Protein AF-A0A928WTG1-F1 (afdb_monomer_lite)

Foldseek 3Di:
DDDDPPPPVDCAPLNVVPVPDDPVLSVVLVVVCVVVVHDSRDPVSVVVVCVVCCVVVCVVCVPVVVVVVVVVVVVVVVVVVVVVVVVVVVVVVVVVVVVVVVVVVVVVVVVVVVVVVVVVVVVVVVVVVVVVVVVVVVVVVVVVVVVVVVVVVVVVVVVVVVVVVVVVVVVVVVVVVVVVVVVVVVVVVVVVVVVVVVVVVVVVVVVVVVVVVVVVVVVVVVVVVVVPDDPPPPPPVPPPVVVVPPPPVVVVVVVLVVLCVCLVVVVDDCPDPSND

Secondary structure (DSSP, 8-state):
------------HHHHHHTTS-HHHHHHHHHHHHHTT--TT-GGGHHHHHHHHHHHHHHH-HHHHHHHHHHHHHHHHHHHHHHHHHHHHHHHHHHHHHHHHHHHHHHHHHHHHHHHHHHHHHHHHHHHHHHHHHHHHHHHHHHHHHHHHHHHHHHHHHHHHHHHHHHHHHHHHHHHHHHHHHHHHHHHHHHHHHHHHHHHHHHHHHHHHHHHHHHHHHHHHHHHHHTTS-S-GGGSTTTTSSGGGTHHHHHHHHHHHHHHHHHHTT-S-TT-GGG-

Radius of gyration: 85.89 Å; chains: 1; bounding box: 136×62×218 Å

Sequence (276 aa):
MNQEWHYEEGMSAVDFLLANNPTEFQLQLLNLGRRFHWDENDPGFAVPLVVCRIDRVLDVYPEKIRREMEEITQRLEGRWKRMEVALNEAAARGTQAGERANDYLAEAQAVFELGIARAQDVLADERQAMALAMAQEREHMQKLLTREREEATRQIMAIAEQQKRLLEAHTKDLTEQAVVANQKRMDQQVKQIVKGVRMKHFWETIAVAMLAAMSILVVGWSAGLFLGRQPQLASQLELLSQHAGIQQQETGWLLEKANRAECFYGIKSQSDPQCQ

pLDDT: mean 74.93, std 15.44, range [32.41, 96.25]

Structure (mmCIF, N/CA/C/O backbone):
data_AF-A0A928WTG1-F1
#
_entry.id   AF-A0A928WTG1-F1
#
loop_
_atom_site.group_PDB
_atom_site.id
_atom_site.type_symbol
_atom_site.label_atom_id
_atom_site.label_alt_id
_atom_site.label_comp_id
_atom_site.label_asym_id
_atom_site.label_entity_id
_atom_site.label_seq_id
_atom_site.pdbx_PDB_ins_code
_atom_site.Cartn_x
_atom_site.Cartn_y
_atom_site.Cartn_z
_atom_site.occupancy
_atom_site.B_iso_or_equiv
_atom_site.auth_seq_id
_atom_site.auth_comp_id
_atom_site.auth_asym_id
_atom_site.auth_atom_id
_atom_site.pdbx_PDB_model_num
ATOM 1 N N . MET A 1 1 ? 3.121 16.691 49.804 1.00 36.31 1 MET A N 1
ATOM 2 C CA . MET A 1 1 ? 2.216 16.573 50.965 1.00 36.31 1 MET A CA 1
ATOM 3 C C . MET A 1 1 ? 2.067 15.092 51.254 1.00 36.31 1 MET A C 1
ATOM 5 O O . MET A 1 1 ? 1.384 14.411 50.504 1.00 36.31 1 MET A O 1
ATOM 9 N N . ASN A 1 2 ? 2.803 14.594 52.248 1.00 34.72 2 ASN A N 1
ATOM 10 C CA . ASN A 1 2 ? 2.698 13.214 52.720 1.00 34.72 2 ASN A CA 1
ATOM 11 C C . ASN A 1 2 ? 1.449 13.116 53.599 1.00 34.72 2 ASN A C 1
ATOM 13 O O . ASN A 1 2 ? 1.382 13.792 54.621 1.00 34.72 2 ASN A O 1
ATOM 17 N N . GLN A 1 3 ? 0.463 12.324 53.184 1.00 36.53 3 GLN A N 1
ATOM 18 C CA . GLN A 1 3 ? -0.588 11.861 54.085 1.00 36.53 3 GLN A CA 1
ATOM 19 C C . GLN A 1 3 ? -0.039 10.647 54.832 1.00 36.53 3 GLN A C 1
ATOM 21 O O . GLN A 1 3 ? 0.072 9.557 54.271 1.00 36.53 3 GLN A O 1
ATOM 26 N N . GLU A 1 4 ? 0.363 10.866 56.081 1.00 34.28 4 GLU A N 1
ATOM 27 C CA . GLU A 1 4 ? 0.531 9.796 57.057 1.00 34.28 4 GLU A CA 1
ATOM 28 C C . GLU A 1 4 ? -0.843 9.174 57.311 1.00 34.28 4 GLU A C 1
ATOM 30 O O . GLU A 1 4 ? -1.749 9.804 57.856 1.00 34.28 4 GLU A O 1
ATOM 35 N N . TRP A 1 5 ? -1.010 7.934 56.861 1.00 32.41 5 TRP A N 1
ATOM 36 C CA . TRP A 1 5 ? -2.124 7.092 57.261 1.00 32.41 5 TRP A CA 1
ATOM 37 C C . TRP A 1 5 ? -1.850 6.648 58.694 1.00 32.41 5 TRP A C 1
ATOM 39 O O . TRP A 1 5 ? -1.092 5.707 58.927 1.00 32.41 5 TRP A O 1
ATOM 49 N N . HIS A 1 6 ? -2.434 7.349 59.663 1.00 34.78 6 HIS A N 1
ATOM 50 C CA . HIS A 1 6 ? -2.580 6.799 61.001 1.00 34.78 6 HIS A CA 1
ATOM 51 C C . HIS A 1 6 ? -3.450 5.542 60.883 1.00 34.78 6 HIS A C 1
ATOM 53 O O . HIS A 1 6 ? -4.654 5.632 60.657 1.00 34.78 6 HIS A O 1
ATOM 59 N N . TYR A 1 7 ? -2.829 4.367 60.994 1.00 35.16 7 TYR A N 1
ATOM 60 C CA . TYR A 1 7 ? -3.536 3.167 61.422 1.00 35.16 7 TYR A CA 1
ATOM 61 C C . TYR A 1 7 ? -4.000 3.448 62.855 1.00 35.16 7 TYR A C 1
ATOM 63 O O . TYR A 1 7 ? -3.230 3.291 63.800 1.00 35.16 7 TYR A O 1
ATOM 71 N N . GLU A 1 8 ? -5.231 3.934 63.019 1.00 41.84 8 GLU A N 1
ATOM 72 C CA . GLU A 1 8 ? -5.967 3.655 64.249 1.00 41.84 8 GLU A CA 1
ATOM 73 C C . GLU A 1 8 ? -5.946 2.130 64.396 1.00 41.84 8 GLU A C 1
ATOM 75 O O . GLU A 1 8 ? -6.373 1.424 63.478 1.00 41.84 8 GLU A O 1
ATOM 80 N N . GLU A 1 9 ? -5.360 1.618 65.485 1.00 48.94 9 GLU A N 1
ATOM 81 C CA . GLU A 1 9 ? -5.510 0.218 65.882 1.00 48.94 9 GLU A CA 1
ATOM 82 C C . GLU A 1 9 ? -7.000 -0.096 65.806 1.00 48.94 9 GLU A C 1
ATOM 84 O O . GLU A 1 9 ? -7.800 0.460 66.561 1.00 48.94 9 GLU A O 1
ATOM 89 N N . GLY A 1 10 ? -7.376 -0.877 64.793 1.00 43.91 10 GLY A N 1
ATOM 90 C CA . GLY A 1 10 ? -8.767 -1.117 64.474 1.00 43.91 10 GLY A CA 1
ATOM 91 C C . GLY A 1 10 ? -9.437 -1.696 65.704 1.00 43.91 10 GLY A C 1
ATOM 92 O O . GLY A 1 10 ? -9.084 -2.795 66.123 1.00 43.91 10 GLY A O 1
ATOM 93 N N . MET A 1 11 ? -10.385 -0.950 66.279 1.00 48.53 11 MET A N 1
ATOM 94 C CA . MET A 1 11 ? -11.346 -1.506 67.225 1.00 48.53 11 MET A CA 1
ATOM 95 C C . MET A 1 11 ? -11.852 -2.806 66.607 1.00 48.53 11 MET A C 1
ATOM 97 O O . MET A 1 11 ? -12.427 -2.783 65.512 1.00 48.53 11 MET A O 1
ATOM 101 N N . SER A 1 12 ? -11.590 -3.934 67.264 1.00 62.00 12 SER A N 1
ATOM 102 C CA . SER A 1 12 ? -12.079 -5.212 66.769 1.00 62.00 12 SER A CA 1
ATOM 103 C C . SER A 1 12 ? -13.609 -5.141 66.684 1.00 62.00 12 SER A C 1
ATOM 105 O O . SER A 1 12 ? -14.260 -4.367 67.399 1.00 62.00 12 SER A O 1
ATOM 107 N N . ALA A 1 13 ? -14.229 -5.945 65.817 1.00 56.69 13 ALA A N 1
ATOM 108 C CA . ALA A 1 13 ? -15.693 -6.019 65.755 1.00 56.69 13 ALA A CA 1
ATOM 109 C C . ALA A 1 13 ? -16.308 -6.329 67.141 1.00 56.69 13 ALA A C 1
ATOM 111 O O . ALA A 1 13 ? -17.440 -5.939 67.435 1.00 56.69 13 ALA A O 1
ATOM 112 N N . VAL A 1 14 ? -15.527 -6.980 68.009 1.00 56.12 14 VAL A N 1
ATOM 113 C CA . VAL A 1 14 ? -15.832 -7.266 69.410 1.00 56.12 14 VAL A CA 1
ATOM 114 C C . VAL A 1 14 ? -15.820 -6.002 70.264 1.00 56.12 14 VAL A C 1
ATOM 116 O O . VAL A 1 14 ? -16.799 -5.757 70.964 1.00 56.12 14 VAL A O 1
ATOM 119 N N . ASP A 1 15 ? -14.795 -5.158 70.174 1.00 64.00 15 ASP A N 1
ATOM 120 C CA . ASP A 1 15 ? -14.714 -3.914 70.954 1.00 64.00 15 ASP A CA 1
ATOM 121 C C . ASP A 1 15 ? -15.881 -2.968 70.648 1.00 64.00 15 ASP A C 1
ATOM 123 O O . ASP A 1 15 ? -16.491 -2.409 71.564 1.00 64.00 15 ASP A O 1
ATOM 127 N N . PHE A 1 16 ? -16.279 -2.869 69.374 1.00 63.44 16 PHE A N 1
ATOM 128 C CA . PHE A 1 16 ? -17.446 -2.084 68.963 1.00 63.44 16 PHE A CA 1
ATOM 129 C C . PHE A 1 16 ? -18.758 -2.629 69.553 1.00 63.44 16 PHE A C 1
ATOM 131 O O . PHE A 1 16 ? -19.603 -1.865 70.026 1.00 63.44 16 PHE A O 1
ATOM 138 N N . LEU A 1 17 ? -18.930 -3.957 69.571 1.00 58.53 17 LEU A N 1
ATOM 139 C CA . LEU A 1 17 ? -20.096 -4.605 70.178 1.00 58.53 17 LEU A CA 1
ATOM 140 C C . LEU A 1 17 ? -20.091 -4.511 71.711 1.00 58.53 17 LEU A C 1
ATOM 142 O O . LEU A 1 17 ? -21.156 -4.531 72.324 1.00 58.53 17 LEU A O 1
ATOM 146 N N . LEU A 1 18 ? -18.925 -4.413 72.352 1.00 62.62 18 LEU A N 1
ATOM 147 C CA . LEU A 1 18 ? -18.789 -4.396 73.809 1.00 62.62 18 LEU A CA 1
ATOM 148 C C . LEU A 1 18 ? -18.845 -2.990 74.424 1.00 62.62 18 LEU A C 1
ATOM 150 O O . LEU A 1 18 ? -19.223 -2.881 75.593 1.00 62.62 18 LEU A O 1
ATOM 154 N N . ALA A 1 19 ? -18.542 -1.937 73.655 1.00 68.75 19 ALA A N 1
ATOM 155 C CA . ALA A 1 19 ? -18.333 -0.567 74.139 1.00 68.75 19 ALA A CA 1
ATOM 156 C C . ALA A 1 19 ? -19.472 0.015 75.004 1.00 68.75 19 ALA A C 1
ATOM 158 O O . ALA A 1 19 ? -19.206 0.811 75.899 1.00 68.75 19 ALA A O 1
ATOM 159 N N . ASN A 1 20 ? -20.723 -0.409 74.787 1.00 65.81 20 ASN A N 1
ATOM 160 C CA . ASN A 1 20 ? -21.901 0.095 75.513 1.00 65.81 20 ASN A CA 1
ATOM 161 C C . ASN A 1 20 ? -22.621 -0.962 76.370 1.00 65.81 20 ASN A C 1
ATOM 163 O O . ASN A 1 20 ? -23.748 -0.734 76.813 1.00 65.81 20 ASN A O 1
ATOM 167 N N . ASN A 1 21 ? -22.006 -2.124 76.599 1.00 68.94 21 ASN A N 1
ATOM 168 C CA . ASN A 1 21 ? -22.630 -3.224 77.334 1.00 68.94 21 ASN A CA 1
ATOM 169 C C . ASN A 1 21 ? -22.098 -3.358 78.777 1.00 68.94 21 ASN A C 1
ATOM 171 O O . ASN A 1 21 ? -20.949 -3.005 79.039 1.00 68.94 21 ASN A O 1
ATOM 175 N N . PRO A 1 22 ? -22.892 -3.897 79.728 1.00 76.19 22 PRO A N 1
ATOM 176 C CA . PRO A 1 22 ? -22.459 -4.099 81.116 1.00 76.19 22 PRO A CA 1
ATOM 177 C C . PRO A 1 22 ? -21.206 -4.983 81.223 1.00 76.19 22 PRO A C 1
ATOM 179 O O . PRO A 1 22 ? -21.080 -5.962 80.493 1.00 76.19 22 PRO A O 1
ATOM 182 N N . THR A 1 23 ? -20.304 -4.719 82.172 1.00 73.12 23 THR A N 1
ATOM 183 C CA . THR A 1 23 ? -19.027 -5.456 82.328 1.00 73.12 23 THR A CA 1
ATOM 184 C C . THR A 1 23 ? -19.211 -6.976 82.433 1.00 73.12 23 THR A C 1
ATOM 186 O O . THR A 1 23 ? -18.445 -7.753 81.866 1.00 73.12 23 THR A O 1
ATOM 189 N N . GLU A 1 24 ? -20.276 -7.421 83.101 1.00 69.88 24 GLU A N 1
ATOM 190 C CA . GLU A 1 24 ? -20.629 -8.841 83.211 1.00 69.88 24 GLU A CA 1
ATOM 191 C C . GLU A 1 24 ? -20.962 -9.473 81.846 1.00 69.88 24 GLU A C 1
ATOM 193 O O . GLU A 1 24 ? -20.593 -10.614 81.559 1.00 69.88 24 GLU A O 1
ATOM 198 N N . PHE A 1 25 ? -21.602 -8.706 80.961 1.00 63.22 25 PHE A N 1
ATOM 199 C CA . PHE A 1 25 ? -21.913 -9.123 79.598 1.00 63.22 25 PHE A CA 1
ATOM 200 C C . PHE A 1 25 ? -20.643 -9.284 78.760 1.00 63.22 25 PHE A C 1
ATOM 202 O O . PHE A 1 25 ? -20.543 -10.273 78.027 1.00 63.22 25 PHE A O 1
ATOM 209 N N . GLN A 1 26 ? -19.696 -8.349 78.897 1.00 69.06 26 GLN A N 1
ATOM 210 C CA . GLN A 1 26 ? -18.413 -8.354 78.188 1.00 69.06 26 GLN A CA 1
ATOM 211 C C . GLN A 1 26 ? -17.573 -9.585 78.571 1.00 69.06 26 GLN A C 1
ATOM 213 O O . GLN A 1 26 ? -17.090 -10.310 77.702 1.00 69.06 26 GLN A O 1
ATOM 218 N N . LEU A 1 27 ? -17.487 -9.894 79.871 1.00 71.94 27 LEU A N 1
ATOM 219 C CA . LEU A 1 27 ? -16.744 -11.052 80.387 1.00 71.94 27 LEU A CA 1
ATOM 220 C C . LEU A 1 27 ? -17.322 -12.391 79.918 1.00 71.94 27 LEU A C 1
ATOM 222 O O . LEU A 1 27 ? -16.581 -13.309 79.566 1.00 71.94 27 LEU A O 1
ATOM 226 N N . GLN A 1 28 ? -18.649 -12.513 79.886 1.00 67.69 28 GLN A N 1
ATOM 227 C CA . GLN A 1 28 ? -19.300 -13.707 79.349 1.00 67.69 28 GLN A CA 1
ATOM 228 C C . GLN A 1 28 ? -19.056 -13.865 77.838 1.00 67.69 28 GLN A C 1
ATOM 230 O O . GLN A 1 28 ? -18.907 -14.996 77.380 1.00 67.69 28 GLN A O 1
ATOM 235 N N . LEU A 1 29 ? -18.969 -12.760 77.083 1.00 63.38 29 LEU A N 1
ATOM 236 C CA . LEU A 1 29 ? -18.672 -12.761 75.644 1.00 63.38 29 LEU A CA 1
ATOM 237 C C . LEU A 1 29 ? -17.280 -13.327 75.355 1.00 63.38 29 LEU A C 1
ATOM 239 O O . LEU A 1 29 ? -17.132 -14.258 74.565 1.00 63.38 29 LEU A O 1
ATOM 243 N N . LEU A 1 30 ? -16.276 -12.788 76.048 1.00 70.56 30 LEU A N 1
ATOM 244 C CA . LEU A 1 30 ? -14.876 -13.177 75.895 1.00 70.56 30 LEU A CA 1
ATOM 245 C C . LEU A 1 30 ? -14.659 -14.637 76.310 1.00 70.56 30 LEU A C 1
ATOM 247 O O . LEU A 1 30 ? -13.953 -15.385 75.637 1.00 70.56 30 LEU A O 1
ATOM 251 N N . ASN A 1 31 ? -15.325 -15.084 77.380 1.00 71.50 31 ASN A N 1
ATOM 252 C CA . ASN A 1 31 ? -15.281 -16.487 77.795 1.00 71.50 31 ASN A CA 1
ATOM 253 C C . ASN A 1 31 ? -15.912 -17.431 76.763 1.00 71.50 31 ASN A C 1
ATOM 255 O O . ASN A 1 31 ? -15.430 -18.550 76.586 1.00 71.50 31 ASN A O 1
ATOM 259 N N . LEU A 1 32 ? -16.974 -16.997 76.079 1.00 65.38 32 LEU A N 1
ATOM 260 C CA . LEU A 1 32 ? -17.619 -17.793 75.039 1.00 65.38 32 LEU A CA 1
ATOM 261 C C . LEU A 1 32 ? -16.736 -17.881 73.787 1.00 65.38 32 LEU A C 1
ATOM 263 O O . LEU A 1 32 ? -16.504 -18.982 73.296 1.00 65.38 32 LEU A O 1
ATOM 267 N N . GLY A 1 33 ? -16.166 -16.757 73.340 1.00 68.00 33 GLY A N 1
ATOM 268 C CA . GLY A 1 33 ? -15.246 -16.727 72.199 1.00 68.00 33 GLY A CA 1
ATOM 269 C C . GLY A 1 33 ? -14.009 -17.602 72.400 1.00 68.00 33 GLY A C 1
ATOM 270 O O . GLY A 1 33 ? -13.667 -18.404 71.530 1.00 68.00 33 GLY A O 1
ATOM 271 N N . ARG A 1 34 ? -13.422 -17.569 73.604 1.00 72.00 34 ARG A N 1
ATOM 272 C CA . ARG A 1 34 ? -12.306 -18.452 73.981 1.00 72.00 34 ARG A CA 1
ATOM 273 C C . ARG A 1 34 ? -12.679 -19.931 73.972 1.00 72.00 34 ARG A C 1
ATOM 275 O O . ARG A 1 34 ? -11.854 -20.760 73.605 1.00 72.00 34 ARG A O 1
ATOM 282 N N . ARG A 1 35 ? -13.908 -20.275 74.370 1.00 72.12 35 ARG A N 1
ATOM 283 C CA . ARG A 1 35 ? -14.375 -21.670 74.433 1.00 72.12 35 ARG A CA 1
ATOM 284 C C . ARG A 1 35 ? -14.562 -22.295 73.050 1.00 72.12 35 ARG A C 1
ATOM 286 O O . ARG A 1 35 ? -14.424 -23.508 72.926 1.00 72.12 35 ARG A O 1
ATOM 293 N N . PHE A 1 36 ? -14.872 -21.487 72.040 1.00 69.25 36 PHE A N 1
ATOM 294 C CA . PHE A 1 36 ? -15.087 -21.947 70.666 1.00 69.25 36 PHE A CA 1
ATOM 295 C C . PHE A 1 36 ? -13.902 -21.671 69.726 1.00 69.25 36 PHE A C 1
ATOM 297 O O . PHE A 1 36 ? -14.003 -21.970 68.540 1.00 69.25 36 PHE A O 1
ATOM 304 N N . HIS A 1 37 ? -12.776 -21.163 70.249 1.00 70.81 37 HIS A N 1
ATOM 305 C CA . HIS A 1 37 ? -11.576 -20.807 69.475 1.00 70.81 37 HIS A CA 1
ATOM 306 C C . HIS A 1 37 ? -11.859 -19.869 68.295 1.00 70.81 37 HIS A C 1
ATOM 308 O O . HIS A 1 37 ? -11.266 -20.012 67.226 1.00 70.81 37 HIS A O 1
ATOM 314 N N . TRP A 1 38 ? -12.783 -18.929 68.466 1.00 71.06 38 TRP A N 1
ATOM 315 C CA . TRP A 1 38 ? -13.093 -17.978 67.407 1.00 71.06 38 TRP A CA 1
ATOM 316 C C . TRP A 1 38 ? -12.081 -16.835 67.376 1.00 71.06 38 TRP A C 1
ATOM 318 O O . TRP A 1 38 ? -11.644 -16.363 68.425 1.00 71.06 38 TRP A O 1
ATOM 328 N N . ASP A 1 39 ? -11.719 -16.408 66.168 1.00 67.44 39 ASP A N 1
ATOM 329 C CA . ASP A 1 39 ? -10.885 -15.229 65.957 1.00 67.44 39 ASP A CA 1
ATOM 330 C C . ASP A 1 39 ? -11.699 -13.976 66.308 1.00 67.44 39 ASP A C 1
ATOM 332 O O . ASP A 1 39 ? -12.780 -13.746 65.763 1.00 67.44 39 ASP A O 1
ATOM 336 N N . GLU A 1 40 ? -11.184 -13.175 67.240 1.00 61.03 40 GLU A N 1
ATOM 337 C CA . GLU A 1 40 ? -11.805 -11.932 67.713 1.00 61.03 40 GLU A CA 1
ATOM 338 C C . GLU A 1 40 ? -11.891 -10.868 66.595 1.00 61.03 40 GLU A C 1
ATOM 340 O O . GLU A 1 40 ? -12.639 -9.896 66.714 1.00 61.03 40 GLU A O 1
ATOM 345 N N . ASN A 1 41 ? -11.188 -11.075 65.475 1.00 64.56 41 ASN A N 1
ATOM 346 C CA . ASN A 1 41 ? -11.231 -10.217 64.292 1.00 64.56 41 ASN A CA 1
ATOM 347 C C . ASN A 1 41 ? -12.163 -10.725 63.179 1.00 64.56 41 ASN A C 1
ATOM 349 O O . ASN A 1 41 ? -12.355 -10.019 62.186 1.00 64.56 41 ASN A O 1
ATOM 353 N N . ASP A 1 42 ? -12.748 -11.920 63.307 1.00 63.00 42 ASP A N 1
ATOM 354 C CA . ASP A 1 42 ? -13.655 -12.464 62.292 1.00 63.00 42 ASP A CA 1
ATOM 355 C C . ASP A 1 42 ? -15.044 -11.796 62.408 1.00 63.00 42 ASP A C 1
ATOM 357 O O . ASP A 1 42 ? -15.714 -11.945 63.433 1.00 63.00 42 ASP A O 1
ATOM 361 N N . PRO A 1 43 ? -15.550 -11.086 61.378 1.00 57.94 43 PRO A N 1
ATOM 362 C CA . PRO A 1 43 ? -16.904 -10.520 61.396 1.00 57.94 43 PRO A CA 1
ATOM 363 C C . PRO A 1 43 ? -18.001 -11.591 61.547 1.00 57.94 43 PRO A C 1
ATOM 365 O O . PRO A 1 43 ? -19.111 -11.282 61.992 1.00 57.94 43 PRO A O 1
ATOM 368 N N . GLY A 1 44 ? -17.693 -12.855 61.237 1.00 60.31 44 GLY A N 1
ATOM 369 C CA . GLY A 1 44 ? -18.527 -14.018 61.516 1.00 60.31 44 GLY A CA 1
ATOM 370 C C . GLY A 1 44 ? -18.731 -14.293 63.008 1.00 60.31 44 GLY A C 1
ATOM 371 O O . GLY A 1 44 ? -19.740 -14.895 63.357 1.00 60.31 44 GLY A O 1
ATOM 372 N N . PHE A 1 45 ? -17.866 -13.791 63.898 1.00 62.59 45 PHE A N 1
ATOM 373 C CA . PHE A 1 45 ? -17.984 -13.908 65.359 1.00 62.59 45 PHE A CA 1
ATOM 374 C C . PHE A 1 45 ? -19.251 -13.244 65.915 1.00 62.59 45 PHE A C 1
ATOM 376 O O . PHE A 1 45 ? -19.865 -13.745 66.859 1.00 62.59 45 PHE A O 1
ATOM 383 N N . ALA A 1 46 ? -19.686 -12.137 65.305 1.00 57.22 46 ALA A N 1
ATOM 384 C CA . ALA A 1 46 ? -20.869 -11.395 65.732 1.00 57.22 46 ALA A CA 1
ATOM 385 C C . ALA A 1 46 ? -22.171 -12.191 65.528 1.00 57.22 46 ALA A C 1
ATOM 387 O O . ALA A 1 46 ? -23.128 -12.024 66.286 1.00 57.22 46 ALA A O 1
ATOM 388 N N . VAL A 1 47 ? -22.213 -13.083 64.533 1.00 58.16 47 VAL A N 1
ATOM 389 C CA . VAL A 1 47 ? -23.439 -13.787 64.134 1.00 58.16 47 VAL A CA 1
ATOM 390 C C . VAL A 1 47 ? -23.859 -14.846 65.171 1.00 58.16 47 VAL A C 1
ATOM 392 O O . VAL A 1 47 ? -24.976 -14.739 65.677 1.00 58.16 47 VAL A O 1
ATOM 395 N N . PRO A 1 48 ? -23.010 -15.805 65.600 1.00 55.81 48 PRO A N 1
ATOM 396 C CA . PRO A 1 48 ? -23.342 -16.736 66.678 1.00 55.81 48 PRO A CA 1
ATOM 397 C C . PRO A 1 48 ? -23.586 -16.040 68.014 1.00 55.81 48 PRO A C 1
ATOM 399 O O . PRO A 1 48 ? -24.334 -16.543 68.844 1.00 55.81 48 PRO A O 1
ATOM 402 N N . LEU A 1 49 ? -22.964 -14.885 68.241 1.00 57.28 49 LEU A N 1
ATOM 403 C CA . LEU A 1 49 ? -23.116 -14.124 69.473 1.00 57.28 49 LEU A CA 1
ATOM 404 C C . LEU A 1 49 ? -24.466 -13.432 69.602 1.00 57.28 49 LEU A C 1
ATOM 406 O O . LEU A 1 49 ? -25.045 -13.411 70.688 1.00 57.28 49 LEU A O 1
ATOM 410 N N . VAL A 1 50 ? -24.980 -12.916 68.489 1.00 56.78 50 VAL A N 1
ATOM 411 C CA . VAL A 1 50 ? -26.356 -12.436 68.387 1.00 56.78 50 VAL A CA 1
ATOM 412 C C . VAL A 1 50 ? -27.318 -13.628 68.478 1.00 56.78 50 VAL A C 1
ATOM 414 O O . VAL A 1 50 ? -28.240 -13.601 69.285 1.00 56.78 50 VAL A O 1
ATOM 417 N N . VAL A 1 51 ? -27.061 -14.725 67.760 1.00 56.91 51 VAL A N 1
ATOM 418 C CA . VAL A 1 51 ? -27.963 -15.893 67.697 1.00 56.91 51 VAL A CA 1
ATOM 419 C C . VAL A 1 51 ? -28.055 -16.669 69.025 1.00 56.91 51 VAL A C 1
ATOM 421 O O . VAL A 1 51 ? -29.157 -16.935 69.488 1.00 56.91 51 VAL A O 1
ATOM 424 N N . CYS A 1 52 ? -26.943 -16.973 69.703 1.00 55.84 52 CYS A N 1
ATOM 425 C CA . CYS A 1 52 ? -26.925 -17.769 70.945 1.00 55.84 52 CYS A CA 1
ATOM 426 C C . CYS A 1 52 ? -27.400 -17.006 72.197 1.00 55.84 52 CYS A C 1
ATOM 428 O O . CYS A 1 52 ? -27.606 -17.614 73.249 1.00 55.84 52 CYS A O 1
ATOM 430 N N . ARG A 1 53 ? -27.543 -15.675 72.124 1.00 57.56 53 ARG A N 1
ATOM 431 C CA . ARG A 1 53 ? -28.084 -14.842 73.216 1.00 57.56 53 ARG A CA 1
ATOM 432 C C . ARG A 1 53 ? -29.477 -14.300 72.938 1.00 57.56 53 ARG A C 1
ATOM 434 O O . ARG A 1 53 ? -30.131 -13.899 73.900 1.00 57.56 53 ARG A O 1
ATOM 441 N N . ILE A 1 54 ? -29.936 -14.312 71.686 1.00 57.47 54 ILE A N 1
ATOM 442 C CA . ILE A 1 54 ? -31.308 -13.942 71.344 1.00 57.47 54 ILE A CA 1
ATOM 443 C C . ILE A 1 54 ? -32.284 -14.754 72.200 1.00 57.47 54 ILE A C 1
ATOM 445 O O . ILE A 1 54 ? -33.116 -14.132 72.835 1.00 57.47 54 ILE A O 1
ATOM 449 N N . ASP A 1 55 ? -32.099 -16.063 72.387 1.00 57.25 55 ASP A N 1
ATOM 450 C CA . ASP A 1 55 ? -33.035 -16.882 73.179 1.00 57.25 55 ASP A CA 1
ATOM 451 C C . ASP A 1 55 ? -33.197 -16.407 74.640 1.00 57.25 55 ASP A C 1
ATOM 453 O O . ASP A 1 55 ? -34.308 -16.142 75.090 1.00 57.25 55 ASP A O 1
ATOM 457 N N . ARG A 1 56 ? -32.099 -16.178 75.381 1.00 62.03 56 ARG A N 1
ATOM 458 C CA . ARG A 1 56 ? -32.175 -15.707 76.784 1.00 62.03 56 ARG A CA 1
ATOM 459 C C . ARG A 1 56 ? -32.639 -14.257 76.926 1.00 62.03 56 ARG A C 1
ATOM 461 O O . ARG A 1 56 ? -33.217 -13.905 77.949 1.00 62.03 56 ARG A O 1
ATOM 468 N N . VAL A 1 57 ? -32.334 -13.391 75.962 1.00 56.38 57 VAL A N 1
ATOM 469 C CA . VAL A 1 57 ? -32.743 -11.976 76.005 1.00 56.38 57 VAL A CA 1
ATOM 470 C C . VAL A 1 57 ? -34.196 -11.838 75.516 1.00 56.38 57 VAL A C 1
ATOM 472 O O . VAL A 1 57 ? -34.938 -11.023 76.067 1.00 56.38 57 VAL A O 1
ATOM 475 N N . LEU A 1 58 ? -34.637 -12.686 74.576 1.00 62.44 58 LEU A N 1
ATOM 476 C CA . LEU A 1 58 ? -36.034 -12.853 74.154 1.00 62.44 58 LEU A CA 1
ATOM 477 C C . LEU A 1 58 ? -36.925 -13.316 75.303 1.00 62.44 58 LEU A C 1
ATOM 479 O O . LEU A 1 58 ? -38.041 -12.818 75.405 1.00 62.44 58 LEU A O 1
ATOM 483 N N . ASP A 1 59 ? -36.434 -14.187 76.186 1.00 71.50 59 ASP A N 1
ATOM 484 C CA . ASP A 1 59 ? -37.197 -14.635 77.359 1.00 71.50 59 ASP A CA 1
ATOM 485 C C . ASP A 1 59 ? -37.447 -13.506 78.377 1.00 71.50 59 ASP A C 1
ATOM 487 O O . ASP A 1 59 ? -38.493 -13.465 79.024 1.00 71.50 59 ASP A O 1
ATOM 491 N N . VAL A 1 60 ? -36.503 -12.566 78.526 1.00 73.06 60 VAL A N 1
ATOM 492 C CA . VAL A 1 60 ? -36.574 -11.500 79.547 1.00 73.06 60 VAL A CA 1
ATOM 493 C C . VAL A 1 60 ? -37.205 -10.209 79.005 1.00 73.06 60 VAL A C 1
ATOM 495 O O . VAL A 1 60 ? -37.899 -9.508 79.742 1.00 73.06 60 VAL A O 1
ATOM 498 N N . TYR A 1 61 ? -37.006 -9.880 77.723 1.00 69.75 61 TYR A N 1
ATOM 499 C CA . TYR A 1 61 ? -37.494 -8.635 77.106 1.00 69.75 61 TYR A CA 1
ATOM 500 C C . TYR A 1 61 ? -38.080 -8.833 75.691 1.00 69.75 61 TYR A C 1
ATOM 502 O O . TYR A 1 61 ? -37.675 -8.130 74.755 1.00 69.75 61 TYR A O 1
ATOM 510 N N . PRO A 1 62 ? -39.075 -9.721 75.508 1.00 79.56 62 PRO A N 1
ATOM 511 C CA . PRO A 1 62 ? -39.570 -10.104 74.182 1.00 79.56 62 PRO A CA 1
ATOM 512 C C . PRO A 1 62 ? -40.103 -8.909 73.379 1.00 79.56 62 PRO A C 1
ATOM 514 O O . PRO A 1 62 ? -39.778 -8.733 72.206 1.00 79.56 62 PRO A O 1
ATOM 517 N N . GLU A 1 63 ? -40.865 -8.026 74.026 1.00 82.12 63 GLU A N 1
ATOM 518 C CA . GLU A 1 63 ? -41.507 -6.884 73.360 1.00 82.12 63 GLU A CA 1
ATOM 519 C C . GLU A 1 63 ? -40.552 -5.735 73.025 1.00 82.12 63 GLU A C 1
ATOM 521 O O . GLU A 1 63 ? -40.832 -4.932 72.132 1.00 82.12 63 GLU A O 1
ATOM 526 N N . LYS A 1 64 ? -39.433 -5.616 73.751 1.00 76.75 64 LYS A N 1
ATOM 527 C CA . LYS A 1 64 ? -38.413 -4.604 73.450 1.00 76.75 64 LYS A CA 1
ATOM 528 C C . LYS A 1 64 ? -37.598 -5.041 72.237 1.00 76.75 64 LYS A C 1
ATOM 530 O O . LYS A 1 64 ? -37.393 -4.249 71.328 1.00 76.75 64 LYS A O 1
ATOM 535 N N . ILE A 1 65 ? -37.212 -6.316 72.194 1.00 72.75 65 ILE A N 1
ATOM 536 C CA . ILE A 1 65 ? -36.455 -6.888 71.076 1.00 72.75 65 ILE A CA 1
ATOM 537 C C . ILE A 1 65 ? -37.302 -6.939 69.814 1.00 72.75 65 ILE A C 1
ATOM 539 O O . ILE A 1 65 ? -36.798 -6.579 68.759 1.00 72.75 65 ILE A O 1
ATOM 543 N N . ARG A 1 66 ? -38.584 -7.323 69.901 1.00 78.62 66 ARG A N 1
ATOM 544 C CA . ARG A 1 66 ? -39.478 -7.316 68.733 1.00 78.62 66 ARG A CA 1
ATOM 545 C C . ARG A 1 66 ? -39.539 -5.931 68.086 1.00 78.62 66 ARG A C 1
ATOM 547 O O . ARG A 1 66 ? -39.365 -5.836 66.878 1.00 78.62 66 ARG A O 1
ATOM 554 N N . ARG A 1 67 ? -39.700 -4.871 68.888 1.00 81.56 67 ARG A N 1
ATOM 555 C CA . ARG A 1 67 ? -39.717 -3.484 68.395 1.00 81.56 67 ARG A CA 1
ATOM 556 C C . ARG A 1 67 ? -38.395 -3.055 67.761 1.00 81.56 67 ARG A C 1
ATOM 558 O O . ARG A 1 67 ? -38.408 -2.523 66.658 1.00 81.56 67 ARG A O 1
ATOM 565 N N . GLU A 1 68 ? -37.269 -3.315 68.421 1.00 76.62 68 GLU A N 1
ATOM 566 C CA . GLU A 1 68 ? -35.941 -2.992 67.873 1.00 76.62 68 GLU A CA 1
ATOM 567 C C . GLU A 1 68 ? -35.664 -3.777 66.579 1.00 76.62 68 GLU A C 1
ATOM 569 O O . GLU A 1 68 ? -35.156 -3.224 65.608 1.00 76.62 68 GLU A O 1
ATOM 574 N N . MET A 1 69 ? -36.055 -5.055 66.520 1.00 72.12 69 MET A N 1
ATOM 575 C CA . MET A 1 69 ? -35.922 -5.886 65.321 1.00 72.12 69 MET A CA 1
ATOM 576 C C . MET A 1 69 ? -36.827 -5.4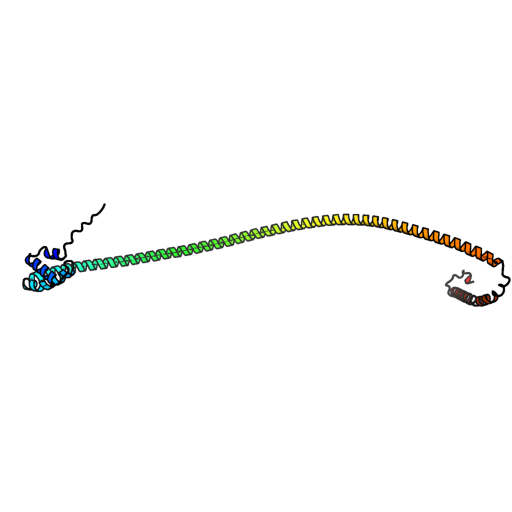05 64.186 1.00 72.12 69 MET A C 1
ATOM 578 O O . MET A 1 69 ? -36.375 -5.375 63.044 1.00 72.12 69 MET A O 1
ATOM 582 N N . GLU A 1 70 ? -38.067 -4.997 64.462 1.00 82.81 70 GLU A N 1
ATOM 583 C CA . GLU A 1 70 ? -38.948 -4.372 63.466 1.00 82.81 70 GLU A CA 1
ATOM 584 C C . GLU A 1 70 ? -38.338 -3.074 62.927 1.00 82.81 70 GLU A C 1
ATOM 586 O O . GLU A 1 70 ? -38.279 -2.885 61.711 1.00 82.81 70 GLU A O 1
ATOM 591 N N . GLU A 1 71 ? -37.813 -2.212 63.799 1.00 83.94 71 GLU A N 1
ATOM 592 C CA . GLU A 1 71 ? -37.186 -0.955 63.389 1.00 83.94 71 GLU A CA 1
ATOM 593 C C . GLU A 1 71 ? -35.910 -1.188 62.563 1.00 83.94 71 GLU A C 1
ATOM 595 O O . GLU A 1 71 ? -35.722 -0.574 61.508 1.00 83.94 71 GLU A O 1
ATOM 600 N N . ILE A 1 72 ? -35.045 -2.115 62.989 1.00 79.81 72 ILE A N 1
ATOM 601 C CA . ILE A 1 72 ? -33.847 -2.513 62.238 1.00 79.81 72 ILE A CA 1
ATOM 602 C C . ILE A 1 72 ? -34.242 -3.108 60.884 1.00 79.81 72 ILE A C 1
ATOM 604 O O . ILE A 1 72 ? -33.648 -2.741 59.868 1.00 79.81 72 ILE A O 1
ATOM 608 N N . THR A 1 73 ? -35.261 -3.969 60.842 1.00 81.69 73 THR A N 1
ATOM 609 C CA . THR A 1 73 ? -35.751 -4.586 59.601 1.00 81.69 73 THR A CA 1
ATOM 610 C C . THR A 1 73 ? -36.270 -3.524 58.636 1.00 81.69 73 THR A C 1
ATOM 612 O O . THR A 1 73 ? -35.862 -3.514 57.477 1.00 81.69 73 THR A O 1
ATOM 615 N N . GLN A 1 74 ? -37.068 -2.561 59.106 1.00 88.44 74 GLN A N 1
ATOM 616 C CA . GLN A 1 74 ? -37.553 -1.448 58.282 1.00 88.44 74 GLN A CA 1
ATOM 617 C C . GLN A 1 74 ? -36.409 -0.560 57.771 1.00 88.44 74 GLN A C 1
ATOM 619 O O . GLN A 1 74 ? -36.397 -0.159 56.603 1.00 88.44 74 GLN A O 1
ATOM 624 N N . ARG A 1 75 ? -35.407 -0.266 58.613 1.00 86.25 75 ARG A N 1
ATOM 625 C CA . ARG A 1 75 ? -34.217 0.498 58.197 1.00 86.25 75 ARG A CA 1
ATOM 626 C C . ARG A 1 75 ? -33.404 -0.254 57.144 1.00 86.25 75 ARG A C 1
ATOM 628 O O . ARG A 1 75 ? -32.940 0.371 56.185 1.00 86.25 75 ARG A O 1
ATOM 635 N N . LEU A 1 76 ? -33.225 -1.565 57.309 1.00 84.12 76 LEU A N 1
ATOM 636 C CA . LEU A 1 76 ? -32.525 -2.420 56.350 1.00 84.12 76 LEU A CA 1
ATOM 637 C C . LEU A 1 76 ? -33.292 -2.525 55.034 1.00 84.12 76 LEU A C 1
ATOM 639 O O . LEU A 1 76 ? -32.687 -2.327 53.986 1.00 84.12 76 LEU A O 1
ATOM 643 N N . GLU A 1 77 ? -34.607 -2.729 55.073 1.00 89.75 77 GLU A N 1
ATOM 644 C CA . GLU A 1 77 ? -35.454 -2.763 53.880 1.00 89.75 77 GLU A CA 1
ATOM 645 C C . GLU A 1 77 ? -35.394 -1.427 53.121 1.00 89.75 77 GLU A C 1
ATOM 647 O O . GLU A 1 77 ? -35.204 -1.396 51.905 1.00 89.75 77 GLU A O 1
ATOM 652 N N . GLY A 1 78 ? -35.462 -0.300 53.837 1.00 91.25 78 GLY A N 1
ATOM 653 C CA . GLY A 1 78 ? -35.318 1.028 53.241 1.00 91.25 78 GLY A CA 1
ATOM 654 C C . GLY A 1 78 ? -33.934 1.269 52.625 1.00 91.25 78 GLY A C 1
ATOM 655 O O . GLY A 1 78 ? -33.830 1.868 51.553 1.00 91.25 78 GLY A O 1
ATOM 656 N N . ARG A 1 79 ? -32.854 0.801 53.270 1.00 92.12 79 ARG A N 1
ATOM 657 C CA . ARG A 1 79 ? -31.496 0.847 52.693 1.00 92.12 79 ARG A CA 1
ATOM 658 C C . ARG A 1 79 ? -31.379 -0.046 51.462 1.00 92.12 79 ARG A C 1
ATOM 660 O O . ARG A 1 79 ? -30.804 0.403 50.475 1.00 92.12 79 ARG A O 1
ATOM 667 N N . TRP A 1 80 ? -31.936 -1.253 51.514 1.00 88.62 80 TRP A N 1
ATOM 668 C CA . TRP A 1 80 ? -31.932 -2.202 50.407 1.00 88.62 80 TRP A CA 1
ATOM 669 C C . TRP A 1 80 ? -32.633 -1.623 49.178 1.00 88.62 80 TRP A C 1
ATOM 671 O O . TRP A 1 80 ? -32.013 -1.539 48.125 1.00 88.62 80 TRP A O 1
ATOM 681 N N . LYS A 1 81 ? -33.854 -1.090 49.328 1.00 94.50 81 LYS A N 1
ATOM 682 C CA . LYS A 1 81 ? -34.593 -0.446 48.225 1.00 94.50 81 LYS A CA 1
ATOM 683 C C . LYS A 1 81 ? -33.824 0.721 47.604 1.00 94.50 81 LYS A C 1
ATOM 685 O O . LYS A 1 81 ? -33.785 0.859 46.387 1.00 94.50 81 LYS A O 1
ATOM 690 N N . ARG A 1 82 ? -33.171 1.559 48.418 1.00 94.44 82 ARG A N 1
ATOM 691 C CA . ARG A 1 82 ? -32.327 2.652 47.898 1.00 94.44 82 ARG A CA 1
ATOM 692 C C . ARG A 1 82 ? -31.119 2.131 47.121 1.00 94.44 82 ARG A C 1
ATOM 694 O O . ARG A 1 82 ? -30.779 2.695 46.086 1.00 94.44 82 ARG A O 1
ATOM 701 N N . MET A 1 83 ? -30.478 1.076 47.618 1.00 92.44 83 MET A N 1
ATOM 702 C CA . MET A 1 83 ? -29.345 0.451 46.941 1.00 92.44 83 MET A CA 1
ATOM 703 C C . MET A 1 83 ? -29.771 -0.209 45.625 1.00 92.44 83 MET A C 1
ATOM 705 O O . MET A 1 83 ? -29.080 -0.053 44.625 1.00 92.44 83 MET A O 1
ATOM 709 N N . GLU A 1 84 ? -30.923 -0.876 45.604 1.00 92.75 84 GLU A N 1
ATOM 710 C CA . GLU A 1 84 ? -31.521 -1.466 44.405 1.00 92.75 84 GLU A CA 1
ATOM 711 C C . GLU A 1 84 ? -31.804 -0.404 43.333 1.00 92.75 84 GLU A C 1
ATOM 713 O O . GLU A 1 84 ? -31.394 -0.564 42.185 1.00 92.75 84 GLU A O 1
ATOM 718 N N . VAL A 1 85 ? -32.419 0.724 43.708 1.00 96.12 85 VAL A N 1
ATOM 719 C CA . VAL A 1 85 ? -32.644 1.852 42.786 1.00 96.12 85 VAL A CA 1
ATOM 720 C C . VAL A 1 85 ? -31.317 2.394 42.249 1.00 96.12 85 VAL A C 1
ATOM 722 O O . VAL A 1 85 ? -31.168 2.547 41.039 1.00 96.12 85 VAL A O 1
ATOM 725 N N . ALA A 1 86 ? -30.325 2.619 43.116 1.00 93.88 86 ALA A N 1
ATOM 726 C CA . ALA A 1 86 ? -29.018 3.123 42.698 1.00 93.88 86 ALA A CA 1
ATOM 727 C C . ALA A 1 86 ? -28.282 2.159 41.748 1.00 93.88 86 ALA A C 1
ATOM 729 O O . ALA A 1 86 ? -27.648 2.608 40.790 1.00 93.88 86 ALA A O 1
ATOM 730 N N . LEU A 1 87 ? -28.383 0.845 41.985 1.00 92.44 87 LEU A N 1
ATOM 731 C CA . LEU A 1 87 ? -27.822 -0.188 41.111 1.00 92.44 87 LEU A CA 1
ATOM 732 C C . LEU A 1 87 ? -28.525 -0.217 39.752 1.00 92.44 87 LEU A C 1
ATOM 734 O O . LEU A 1 87 ? -27.849 -0.226 38.726 1.00 92.44 87 LEU A O 1
ATOM 738 N N . ASN A 1 88 ? -29.858 -0.166 39.733 1.00 95.69 88 ASN A N 1
ATOM 739 C CA . ASN A 1 88 ? -30.633 -0.140 38.492 1.00 95.69 88 ASN A CA 1
ATOM 740 C C . ASN A 1 88 ? -30.337 1.119 37.666 1.00 95.69 88 ASN A C 1
ATOM 742 O O . ASN A 1 88 ? -30.133 1.034 36.456 1.00 95.69 88 ASN A O 1
ATOM 746 N N . GLU A 1 89 ? -30.227 2.282 38.308 1.00 95.88 89 GLU A N 1
ATOM 747 C CA . GLU A 1 89 ? -29.811 3.513 37.634 1.00 95.88 89 GLU A CA 1
ATOM 748 C C . GLU A 1 89 ? -28.375 3.437 37.102 1.00 95.88 89 GLU A C 1
ATOM 750 O O . GLU A 1 89 ? -28.095 3.910 36.001 1.00 95.88 89 GLU A O 1
ATOM 755 N N . ALA A 1 90 ? -27.444 2.861 37.868 1.00 92.25 90 ALA A N 1
ATOM 756 C CA . ALA A 1 90 ? -26.068 2.679 37.417 1.00 92.25 90 ALA A CA 1
ATOM 757 C C . ALA A 1 90 ? -25.990 1.722 36.218 1.00 92.25 90 ALA A C 1
ATOM 759 O O . ALA A 1 90 ? -25.268 2.010 35.263 1.00 92.25 90 ALA A O 1
ATOM 760 N N . ALA A 1 91 ? -26.775 0.641 36.221 1.00 92.31 91 ALA A N 1
ATOM 761 C CA . ALA A 1 91 ? -26.888 -0.285 35.098 1.00 92.31 91 ALA A CA 1
ATOM 762 C C . ALA A 1 91 ? -27.498 0.389 33.854 1.00 92.31 91 ALA A C 1
ATOM 764 O O . ALA A 1 91 ? -26.976 0.233 32.749 1.00 92.31 91 ALA A O 1
ATOM 765 N N . ALA A 1 92 ? -28.543 1.204 34.025 1.00 96.25 92 ALA A N 1
ATOM 766 C CA . ALA A 1 92 ? -29.138 1.989 32.941 1.00 96.25 92 ALA A CA 1
ATOM 767 C C . ALA A 1 92 ? -28.145 3.010 32.352 1.00 96.25 92 ALA A C 1
ATOM 769 O O . ALA A 1 92 ? -28.023 3.150 31.137 1.00 96.25 92 ALA A O 1
ATOM 770 N N . ARG A 1 93 ? -27.360 3.690 33.199 1.00 95.44 93 ARG A N 1
ATOM 771 C CA . ARG A 1 93 ? -26.286 4.582 32.729 1.00 95.44 93 ARG A CA 1
ATOM 772 C C . ARG A 1 93 ? -25.180 3.815 32.002 1.00 95.44 93 ARG A C 1
ATOM 774 O O . ARG A 1 93 ? -24.672 4.302 30.997 1.00 95.44 93 ARG A O 1
ATOM 781 N N . GLY A 1 94 ? -24.817 2.630 32.492 1.00 93.62 94 GLY A N 1
ATOM 782 C CA . GLY A 1 94 ? -23.810 1.769 31.871 1.00 93.62 94 GLY A CA 1
ATOM 783 C C . GLY A 1 94 ? -24.227 1.274 30.485 1.00 93.62 94 GLY A C 1
ATOM 784 O O . GLY A 1 94 ? -23.442 1.367 29.546 1.00 93.62 94 GLY A O 1
ATOM 785 N N . THR A 1 95 ? -25.473 0.820 30.337 1.00 94.50 95 THR A N 1
ATOM 786 C CA . THR A 1 95 ? -26.036 0.401 29.040 1.00 94.50 95 THR A CA 1
ATOM 787 C C . THR A 1 95 ? -26.085 1.560 28.049 1.00 94.50 95 THR A C 1
ATOM 789 O O . THR A 1 95 ? -25.555 1.429 26.950 1.00 94.50 95 THR A O 1
ATOM 792 N N . GLN A 1 96 ? -26.573 2.733 28.464 1.00 96.06 96 GLN A N 1
ATOM 793 C CA . GLN A 1 96 ? -26.589 3.924 27.610 1.00 96.06 96 GLN A CA 1
ATOM 794 C C . GLN A 1 96 ? -25.178 4.383 27.198 1.00 96.06 96 GLN A C 1
ATOM 796 O O . GLN A 1 96 ? -24.964 4.827 26.070 1.00 96.06 96 GLN A O 1
ATOM 801 N N . ALA A 1 97 ? -24.195 4.306 28.100 1.00 92.81 97 ALA A N 1
ATOM 802 C CA . ALA A 1 97 ? -22.806 4.613 27.764 1.00 92.81 97 ALA A CA 1
ATOM 803 C C . ALA A 1 97 ? -22.229 3.604 26.757 1.00 92.81 97 ALA A C 1
ATOM 805 O O . ALA A 1 97 ? -21.510 4.007 25.844 1.00 92.81 97 ALA A O 1
ATOM 806 N N . GLY A 1 98 ? -22.577 2.320 26.898 1.00 93.00 98 GLY A N 1
ATOM 807 C CA . GLY A 1 98 ? -22.222 1.268 25.947 1.00 93.00 98 GLY A CA 1
ATOM 808 C C . GLY A 1 98 ? -22.817 1.500 24.557 1.00 93.00 98 GLY A C 1
ATOM 809 O O . GLY A 1 98 ? -22.093 1.410 23.571 1.00 93.00 98 GLY A O 1
ATOM 810 N N . GLU A 1 99 ? -24.096 1.876 24.477 1.00 94.38 99 GLU A N 1
ATOM 811 C CA . GLU A 1 99 ? -24.762 2.232 23.214 1.00 94.38 99 GLU A CA 1
ATOM 812 C C . GLU A 1 99 ? -24.065 3.412 22.527 1.00 94.38 99 GLU A C 1
ATOM 814 O O . GLU A 1 99 ? -23.676 3.302 21.369 1.00 94.38 99 GLU A O 1
ATOM 819 N N . ARG A 1 100 ? -23.781 4.497 23.263 1.00 94.69 100 ARG A N 1
ATOM 820 C CA . ARG A 1 100 ? -23.049 5.651 22.707 1.00 94.69 100 ARG A CA 1
ATOM 821 C C . ARG A 1 100 ? -21.649 5.281 22.225 1.00 94.69 100 ARG A C 1
ATOM 823 O O . ARG A 1 100 ? -21.204 5.779 21.197 1.00 94.69 100 ARG A O 1
ATOM 830 N N . ALA A 1 101 ? -20.934 4.436 22.967 1.00 91.38 101 ALA A N 1
ATOM 831 C CA . ALA A 1 101 ? -19.619 3.961 22.546 1.00 91.38 101 ALA A CA 1
ATOM 832 C C . ALA A 1 101 ? -19.708 3.154 21.241 1.00 91.38 101 ALA A C 1
ATOM 834 O O . ALA A 1 101 ? -18.852 3.304 20.372 1.00 91.38 101 ALA A O 1
ATOM 835 N N . ASN A 1 102 ? -20.756 2.343 21.087 1.00 94.25 102 ASN A N 1
ATOM 836 C CA . ASN A 1 102 ? -21.011 1.594 19.865 1.00 94.25 102 ASN A CA 1
ATOM 837 C C . ASN A 1 102 ? -21.344 2.517 18.678 1.00 94.25 102 ASN A C 1
ATOM 839 O O . ASN A 1 102 ? -20.811 2.313 17.589 1.00 94.25 102 ASN A O 1
ATOM 843 N N . ASP A 1 103 ? -22.136 3.570 18.897 1.00 95.81 103 ASP A N 1
ATOM 844 C CA . ASP A 1 103 ? -22.437 4.576 17.869 1.00 95.81 103 ASP A CA 1
ATOM 845 C C . ASP A 1 103 ? -21.164 5.295 17.391 1.00 95.81 103 ASP A C 1
ATOM 847 O O . ASP A 1 103 ? -20.932 5.414 16.187 1.00 95.81 103 ASP A O 1
ATOM 851 N N . TYR A 1 104 ? -20.282 5.702 18.315 1.00 94.38 104 TYR A N 1
ATOM 852 C CA . TYR A 1 104 ? -18.997 6.316 17.957 1.00 94.38 104 TYR A CA 1
ATOM 853 C C . TYR A 1 104 ? -18.077 5.366 17.186 1.00 94.38 104 TYR A C 1
ATOM 855 O O . TYR A 1 104 ? -17.362 5.798 16.282 1.00 94.38 104 TYR A O 1
ATOM 863 N N . LEU A 1 105 ? -18.081 4.074 17.527 1.00 93.12 105 LEU A N 1
ATOM 864 C CA . LEU A 1 105 ? -17.317 3.068 16.789 1.00 93.12 105 LEU A CA 1
ATOM 865 C C . LEU A 1 105 ? -17.852 2.892 15.365 1.00 93.12 105 LEU A C 1
ATOM 867 O O . LEU A 1 105 ? -17.055 2.820 14.429 1.00 93.12 105 LEU A O 1
ATOM 871 N N . ALA A 1 106 ? -19.175 2.880 15.188 1.00 94.19 106 ALA A N 1
ATOM 872 C CA . ALA A 1 106 ? -19.798 2.800 13.871 1.00 94.19 106 ALA A CA 1
ATOM 873 C C . ALA A 1 106 ? -19.482 4.037 13.009 1.00 94.19 106 ALA A C 1
ATOM 875 O O . ALA A 1 106 ? -19.132 3.901 11.836 1.00 94.19 106 ALA A O 1
ATOM 876 N N . GLU A 1 107 ? -19.535 5.240 13.590 1.00 95.62 107 GLU A N 1
ATOM 877 C CA . GLU A 1 107 ? -19.163 6.479 12.897 1.00 95.62 107 GLU A CA 1
ATOM 878 C C . GLU A 1 107 ? -17.678 6.486 12.504 1.00 95.62 107 GLU A C 1
ATOM 880 O O . GLU A 1 107 ? -17.337 6.777 11.355 1.00 95.62 107 GLU A O 1
ATOM 885 N N . ALA A 1 108 ? -16.787 6.097 13.422 1.00 93.12 108 ALA A N 1
ATOM 886 C CA . ALA A 1 108 ? -15.359 5.992 13.138 1.00 93.12 108 ALA A CA 1
ATOM 887 C C . ALA A 1 108 ? -15.080 4.991 12.007 1.00 93.12 108 ALA A C 1
ATOM 889 O O . ALA A 1 108 ? -14.295 5.289 11.104 1.00 93.12 108 ALA A O 1
ATOM 890 N N . GLN A 1 109 ? -15.749 3.833 12.013 1.00 94.75 109 GLN A N 1
ATOM 891 C CA . GLN A 1 109 ? -15.631 2.847 10.943 1.00 94.75 109 GLN A CA 1
ATOM 892 C C . GLN A 1 109 ? -16.056 3.430 9.587 1.00 94.75 109 GLN A C 1
ATOM 894 O O . GLN A 1 109 ? -15.312 3.295 8.615 1.00 94.75 109 GLN A O 1
ATOM 899 N N . ALA A 1 110 ? -17.182 4.146 9.523 1.00 95.25 110 ALA A N 1
ATOM 900 C CA . ALA A 1 110 ? -17.640 4.788 8.291 1.00 95.25 110 ALA A CA 1
ATOM 901 C C . ALA A 1 110 ? -16.638 5.837 7.766 1.00 95.25 110 ALA A C 1
ATOM 903 O O . ALA A 1 110 ? -16.382 5.917 6.561 1.00 95.25 110 ALA A O 1
ATOM 904 N N . VAL A 1 111 ? -16.019 6.618 8.660 1.00 95.75 111 VAL A N 1
ATOM 905 C CA . VAL A 1 111 ? -14.967 7.582 8.293 1.00 95.75 111 VAL A CA 1
ATOM 906 C C . VAL A 1 111 ? -13.729 6.871 7.740 1.00 95.75 111 VAL A C 1
ATOM 908 O O . VAL A 1 111 ? -13.166 7.324 6.740 1.00 95.75 111 VAL A O 1
ATOM 911 N N . PHE A 1 112 ? -13.312 5.754 8.343 1.00 93.94 112 PHE A N 1
ATOM 912 C CA . PHE A 1 112 ? -12.183 4.968 7.840 1.00 93.94 112 PHE A CA 1
ATOM 913 C C . PHE A 1 112 ? -12.470 4.351 6.472 1.00 93.94 112 PHE A C 1
ATOM 915 O O . PHE A 1 112 ? -11.627 4.452 5.583 1.00 93.94 112 PHE A O 1
ATOM 922 N N . GLU A 1 113 ? -13.651 3.769 6.269 1.00 94.56 113 GLU A N 1
ATOM 923 C CA . GLU A 1 113 ? -14.059 3.206 4.977 1.00 94.56 113 GLU A CA 1
ATOM 924 C C . GLU A 1 113 ? -14.070 4.279 3.878 1.00 94.56 113 GLU A C 1
ATOM 926 O O . GLU A 1 113 ? -13.504 4.072 2.801 1.00 94.56 113 GLU A O 1
ATOM 931 N N . LEU A 1 114 ? -14.607 5.469 4.172 1.00 96.25 114 LEU A N 1
ATOM 932 C CA . LEU A 1 114 ? -14.571 6.608 3.253 1.00 96.25 114 LEU A CA 1
ATOM 933 C C . LEU A 1 114 ? -13.135 7.074 2.961 1.00 96.25 114 LEU A C 1
ATOM 935 O O . LEU A 1 114 ? -12.809 7.409 1.821 1.00 96.25 114 LEU A O 1
ATOM 939 N N . GLY A 1 115 ? -12.273 7.105 3.979 1.00 93.69 115 GLY A N 1
ATOM 940 C CA . GLY A 1 115 ? -10.860 7.453 3.830 1.00 93.69 115 GLY A CA 1
ATOM 941 C C . GLY A 1 115 ? -10.103 6.465 2.940 1.00 93.69 115 GLY A C 1
ATOM 942 O O . GLY A 1 115 ? -9.347 6.886 2.065 1.00 93.69 115 GLY A O 1
ATOM 943 N N . ILE A 1 116 ? -10.351 5.164 3.114 1.00 93.50 116 ILE A N 1
ATOM 944 C CA . ILE A 1 116 ? -9.768 4.099 2.288 1.00 93.50 116 ILE A CA 1
ATOM 945 C C . ILE A 1 116 ? -10.239 4.228 0.838 1.00 93.50 116 ILE A C 1
ATOM 947 O O . ILE A 1 116 ? -9.403 4.183 -0.064 1.00 93.50 116 ILE A O 1
ATOM 951 N N . ALA A 1 117 ? -11.538 4.438 0.607 1.00 94.19 117 ALA A N 1
ATOM 952 C CA . ALA A 1 117 ? -12.082 4.621 -0.739 1.00 94.19 117 ALA A CA 1
ATOM 953 C C . ALA A 1 117 ? -11.430 5.818 -1.453 1.00 94.19 117 ALA A C 1
ATOM 955 O O . ALA A 1 117 ? -10.912 5.678 -2.557 1.00 94.19 117 ALA A O 1
ATOM 956 N N . ARG A 1 118 ? -11.327 6.972 -0.778 1.00 95.38 118 ARG A N 1
ATOM 957 C CA . ARG A 1 118 ? -10.658 8.159 -1.341 1.00 95.38 118 ARG A CA 1
ATOM 958 C C . ARG A 1 118 ? -9.183 7.919 -1.655 1.00 95.38 118 ARG A C 1
ATOM 960 O O . ARG A 1 118 ? -8.689 8.405 -2.666 1.00 95.38 118 ARG A O 1
ATOM 967 N N . ALA A 1 119 ? -8.465 7.191 -0.801 1.00 94.12 119 ALA A N 1
ATOM 968 C CA . ALA A 1 119 ? -7.066 6.857 -1.058 1.00 94.12 119 ALA A CA 1
ATOM 969 C C . ALA A 1 119 ? -6.914 5.940 -2.284 1.00 94.12 119 ALA A C 1
ATOM 971 O O . ALA A 1 119 ? -5.971 6.100 -3.058 1.00 94.12 119 ALA A O 1
ATOM 972 N N . GLN A 1 120 ? -7.844 5.002 -2.481 1.00 94.06 120 GLN A N 1
ATOM 973 C CA . GLN A 1 120 ? -7.875 4.149 -3.670 1.00 94.06 120 GLN A CA 1
ATOM 974 C C . GLN A 1 120 ? -8.145 4.956 -4.943 1.00 94.06 120 GLN A C 1
ATOM 976 O O . GLN A 1 120 ? -7.455 4.729 -5.937 1.00 94.06 120 GLN A O 1
ATOM 981 N N . ASP A 1 121 ? -9.067 5.920 -4.894 1.00 95.00 121 ASP A N 1
ATOM 982 C CA . ASP A 1 121 ? -9.360 6.811 -6.022 1.00 95.00 121 ASP A CA 1
ATOM 983 C C . ASP A 1 121 ? -8.134 7.654 -6.403 1.00 95.00 121 ASP A C 1
ATOM 985 O O . ASP A 1 121 ? -7.727 7.659 -7.562 1.00 95.00 121 ASP A O 1
ATOM 989 N N . VAL A 1 122 ? -7.462 8.278 -5.426 1.00 95.25 122 VAL A N 1
ATOM 990 C CA . VAL A 1 122 ? -6.233 9.058 -5.678 1.00 95.25 122 VAL A CA 1
ATOM 991 C C . VAL A 1 122 ? -5.134 8.186 -6.293 1.00 95.25 122 VAL A C 1
ATOM 993 O O . VAL A 1 122 ? -4.473 8.599 -7.242 1.00 95.25 122 VAL A O 1
ATOM 996 N N . LEU A 1 123 ? -4.951 6.958 -5.800 1.00 93.81 123 LEU A N 1
ATOM 997 C CA . LEU A 1 123 ? -3.977 6.024 -6.373 1.00 93.81 123 LEU A CA 1
ATOM 998 C C . LEU A 1 123 ? -4.345 5.593 -7.800 1.00 93.81 123 LEU A C 1
ATOM 1000 O O . LEU A 1 123 ? -3.451 5.356 -8.617 1.00 93.81 123 LEU A O 1
ATOM 1004 N N . ALA A 1 124 ? -5.634 5.448 -8.106 1.00 95.25 124 ALA A N 1
ATOM 1005 C CA . ALA A 1 124 ? -6.097 5.146 -9.455 1.00 95.25 124 ALA A CA 1
ATOM 1006 C C . ALA A 1 124 ? -5.818 6.321 -10.406 1.00 95.25 124 ALA A C 1
ATOM 1008 O O . ALA A 1 124 ? -5.251 6.105 -11.482 1.00 95.25 124 ALA A O 1
ATOM 1009 N N . ASP A 1 125 ? -6.110 7.547 -9.968 1.00 95.38 125 ASP A N 1
ATOM 1010 C CA . ASP A 1 125 ? -5.836 8.776 -10.713 1.00 95.38 125 ASP A CA 1
ATOM 1011 C C . ASP A 1 125 ? -4.332 8.964 -10.968 1.00 95.38 125 ASP A C 1
ATOM 1013 O O . ASP A 1 125 ? -3.922 9.221 -12.102 1.00 95.38 125 ASP A O 1
ATOM 1017 N N . GLU A 1 126 ? -3.478 8.757 -9.958 1.00 91.00 126 GLU A N 1
ATOM 1018 C CA . GLU A 1 126 ? -2.019 8.836 -10.113 1.00 91.00 126 GLU A CA 1
ATOM 1019 C C . GLU A 1 126 ? -1.482 7.789 -11.095 1.00 91.00 126 GLU A C 1
ATOM 1021 O O . GLU A 1 126 ? -0.635 8.097 -11.939 1.00 91.00 126 GLU A O 1
ATOM 1026 N N . ARG A 1 127 ? -1.990 6.550 -11.038 1.00 92.38 127 ARG A N 1
ATOM 1027 C CA . ARG A 1 127 ? -1.616 5.498 -11.997 1.00 92.38 127 ARG A CA 1
ATOM 1028 C C . ARG A 1 127 ? -2.013 5.875 -13.417 1.00 92.38 127 ARG A C 1
ATOM 1030 O O . ARG A 1 127 ? -1.234 5.646 -14.344 1.00 92.38 127 ARG A O 1
ATOM 1037 N N . GLN A 1 128 ? -3.197 6.453 -13.597 1.00 95.38 128 GLN A N 1
ATOM 1038 C CA . GLN A 1 128 ? -3.664 6.900 -14.903 1.00 95.38 128 GLN A CA 1
ATOM 1039 C C . GLN A 1 128 ? -2.832 8.080 -15.423 1.00 95.38 128 GLN A C 1
ATOM 1041 O O . GLN A 1 128 ? -2.408 8.064 -16.581 1.00 95.38 128 GLN A O 1
ATOM 1046 N N . ALA A 1 129 ? -2.524 9.059 -14.570 1.00 94.94 129 ALA A N 1
ATOM 1047 C CA . ALA A 1 129 ? -1.661 10.187 -14.909 1.00 94.94 129 ALA A CA 1
ATOM 1048 C C . ALA A 1 129 ? -0.244 9.728 -15.293 1.00 94.94 129 ALA A C 1
ATOM 1050 O O . ALA A 1 129 ? 0.289 10.154 -16.318 1.00 94.94 129 ALA A O 1
ATOM 1051 N N . MET A 1 130 ? 0.343 8.799 -14.531 1.00 93.56 130 MET A N 1
ATOM 1052 C CA . MET A 1 130 ? 1.656 8.228 -14.834 1.00 93.56 130 MET A CA 1
ATOM 1053 C C . MET A 1 130 ? 1.646 7.435 -16.148 1.00 93.56 130 MET A C 1
ATOM 1055 O O . MET A 1 130 ? 2.584 7.541 -16.938 1.00 93.56 130 MET A O 1
ATOM 1059 N N . ALA A 1 131 ? 0.591 6.662 -16.420 1.00 94.94 131 ALA A N 1
ATOM 1060 C CA . ALA A 1 131 ? 0.457 5.935 -17.680 1.00 94.94 131 ALA A CA 1
ATOM 1061 C C . ALA A 1 131 ? 0.400 6.886 -18.888 1.00 94.94 131 ALA A C 1
ATOM 1063 O O . ALA A 1 131 ? 1.052 6.628 -19.902 1.00 94.94 131 ALA A O 1
ATOM 1064 N N . LEU A 1 132 ? -0.325 8.004 -18.767 1.00 95.94 132 LEU A N 1
ATOM 1065 C CA . LEU A 1 132 ? -0.376 9.045 -19.796 1.00 95.94 132 LEU A CA 1
ATOM 1066 C C . LEU A 1 132 ? 0.984 9.729 -19.985 1.00 95.94 132 LEU A C 1
ATOM 1068 O O . LEU A 1 132 ? 1.429 9.874 -21.123 1.00 95.94 132 LEU A O 1
ATOM 1072 N N . ALA A 1 133 ? 1.673 10.085 -18.897 1.00 94.75 133 ALA A N 1
ATOM 1073 C CA . ALA A 1 133 ? 3.006 10.683 -18.957 1.00 94.75 133 ALA A CA 1
ATOM 1074 C C . ALA A 1 133 ? 4.019 9.747 -19.641 1.00 94.75 133 ALA A C 1
ATOM 1076 O O . ALA A 1 133 ? 4.708 10.152 -20.576 1.00 94.75 133 ALA A O 1
ATOM 1077 N N . MET A 1 134 ? 4.040 8.463 -19.266 1.00 92.56 134 MET A N 1
ATOM 1078 C CA . MET A 1 134 ? 4.901 7.465 -19.911 1.00 92.56 134 MET A CA 1
ATOM 1079 C C . MET A 1 134 ? 4.572 7.274 -21.396 1.00 92.56 134 MET A C 1
ATOM 1081 O O . MET A 1 134 ? 5.476 7.065 -22.205 1.00 92.56 134 MET A O 1
ATOM 1085 N N . ALA A 1 135 ? 3.293 7.323 -21.782 1.00 93.94 135 ALA A N 1
ATOM 1086 C CA . ALA A 1 135 ? 2.904 7.236 -23.187 1.00 93.94 135 ALA A CA 1
ATOM 1087 C C . ALA A 1 135 ? 3.432 8.436 -23.993 1.00 93.94 135 ALA A C 1
ATOM 1089 O O . ALA A 1 135 ? 3.983 8.245 -25.078 1.00 93.94 135 ALA A O 1
ATOM 1090 N N . GLN A 1 136 ? 3.339 9.647 -23.435 1.00 94.56 136 GLN A N 1
ATOM 1091 C CA . GLN A 1 136 ? 3.874 10.865 -24.048 1.00 94.56 136 GLN A CA 1
ATOM 1092 C C . GLN A 1 136 ? 5.403 10.831 -24.165 1.00 94.56 136 GLN A C 1
ATOM 1094 O O . GLN A 1 136 ? 5.947 11.154 -25.222 1.00 94.56 136 GLN A O 1
ATOM 1099 N N . GLU A 1 137 ? 6.109 10.388 -23.120 1.00 91.88 137 GLU A N 1
ATOM 1100 C CA . GLU A 1 137 ? 7.567 10.230 -23.155 1.00 91.88 137 GLU A CA 1
ATOM 1101 C C . GLU A 1 137 ? 8.009 9.204 -24.200 1.00 91.88 137 GLU A C 1
ATOM 1103 O O . GLU A 1 137 ? 8.955 9.453 -24.949 1.00 91.88 137 GLU A O 1
ATOM 1108 N N . ARG A 1 138 ? 7.305 8.068 -24.303 1.00 92.62 138 ARG A N 1
ATOM 1109 C CA . ARG A 1 138 ? 7.571 7.058 -25.338 1.00 92.62 138 ARG A CA 1
ATOM 1110 C C . ARG A 1 138 ? 7.375 7.622 -26.737 1.00 92.62 138 ARG A C 1
ATOM 1112 O O . ARG A 1 138 ? 8.224 7.392 -27.594 1.00 92.62 138 ARG A O 1
ATOM 1119 N N . GLU A 1 139 ? 6.302 8.374 -26.969 1.00 94.31 139 GLU A N 1
ATOM 1120 C CA . GLU A 1 139 ? 6.061 9.015 -28.263 1.00 94.31 139 GLU A CA 1
ATOM 1121 C C . GLU A 1 139 ? 7.169 10.027 -28.596 1.00 94.31 139 GLU A C 1
ATOM 1123 O O . GLU A 1 139 ? 7.692 10.047 -29.714 1.00 94.31 139 GLU A O 1
ATOM 1128 N N . HIS A 1 140 ? 7.575 10.840 -27.619 1.00 92.69 140 HIS A N 1
ATOM 1129 C CA . HIS A 1 140 ? 8.662 11.799 -27.784 1.00 92.69 140 HIS A CA 1
ATOM 1130 C C . HIS A 1 140 ? 9.996 11.103 -28.094 1.00 92.69 140 HIS A C 1
ATOM 1132 O O . HIS A 1 140 ? 10.684 11.469 -29.048 1.00 92.69 140 HIS A O 1
ATOM 1138 N N . MET A 1 141 ? 10.340 10.056 -27.342 1.00 90.25 141 MET A N 1
ATOM 1139 C CA . MET A 1 141 ? 11.555 9.272 -27.556 1.00 90.25 141 MET A CA 1
ATOM 1140 C C . MET A 1 141 ? 11.541 8.567 -28.914 1.00 90.25 141 MET A C 1
ATOM 1142 O O . MET A 1 141 ? 12.552 8.558 -29.613 1.00 90.25 141 MET A O 1
ATOM 1146 N N . GLN A 1 142 ? 10.393 8.039 -29.340 1.00 91.44 142 GLN A N 1
ATOM 1147 C CA . GLN A 1 142 ? 10.245 7.437 -30.661 1.00 91.44 142 GLN A CA 1
ATOM 1148 C C . GLN A 1 142 ? 10.499 8.461 -31.776 1.00 91.44 142 GLN A C 1
ATOM 1150 O O . GLN A 1 142 ? 11.218 8.145 -32.723 1.00 91.44 142 GLN A O 1
ATOM 1155 N N . LYS A 1 143 ? 9.983 9.693 -31.642 1.00 92.75 143 LYS A N 1
ATOM 1156 C CA . LYS A 1 143 ? 10.248 10.793 -32.588 1.00 92.75 143 LYS A CA 1
ATOM 1157 C C . LYS A 1 143 ? 11.725 11.198 -32.623 1.00 92.75 143 LYS A C 1
ATOM 1159 O O . LYS A 1 143 ? 12.250 11.490 -33.699 1.00 92.75 143 LYS A O 1
ATOM 1164 N N . LEU A 1 144 ? 12.403 11.220 -31.474 1.00 92.56 144 LEU A N 1
ATOM 1165 C CA . LEU A 1 144 ? 13.844 11.487 -31.412 1.00 92.56 144 LEU A CA 1
ATOM 1166 C C . LEU A 1 144 ? 14.643 10.383 -32.106 1.00 92.56 144 LEU A C 1
ATOM 1168 O O . LEU A 1 144 ? 15.429 10.679 -32.999 1.00 92.56 144 LEU A O 1
ATOM 1172 N N . LEU A 1 145 ? 14.370 9.116 -31.787 1.00 88.75 145 LEU A N 1
ATOM 1173 C CA . LEU A 1 145 ? 15.047 7.975 -32.406 1.00 88.75 145 LEU A CA 1
ATOM 1174 C C . LEU A 1 145 ? 14.835 7.926 -33.922 1.00 88.75 145 LEU A C 1
ATOM 1176 O O . LEU A 1 145 ? 15.751 7.568 -34.660 1.00 88.75 145 LEU A O 1
ATOM 1180 N N . THR A 1 146 ? 13.645 8.284 -34.416 1.00 92.00 146 THR A N 1
ATOM 1181 C CA . THR A 1 146 ? 13.413 8.370 -35.864 1.00 92.00 146 THR A CA 1
ATOM 1182 C C . THR A 1 146 ? 14.240 9.481 -36.505 1.00 92.00 146 THR A C 1
ATOM 1184 O O . THR A 1 146 ? 14.843 9.242 -37.548 1.00 92.00 146 THR A O 1
ATOM 1187 N N . ARG A 1 147 ? 14.348 10.656 -35.865 1.00 91.25 147 ARG A N 1
ATOM 1188 C CA . ARG A 1 147 ? 15.192 11.759 -36.357 1.00 91.25 147 ARG A CA 1
ATOM 1189 C C . ARG A 1 147 ? 16.671 11.385 -36.361 1.00 91.25 147 ARG A C 1
ATOM 1191 O O . ARG A 1 147 ? 17.331 11.560 -37.378 1.00 91.25 147 ARG A O 1
ATOM 1198 N N . GLU A 1 148 ? 17.170 10.802 -35.275 1.00 88.50 148 GLU A N 1
ATOM 1199 C CA . GLU A 1 148 ? 18.561 10.345 -35.189 1.00 88.50 148 GLU A CA 1
ATOM 1200 C C . GLU A 1 148 ? 18.876 9.283 -36.248 1.00 88.50 148 GLU A C 1
ATOM 1202 O O . GLU A 1 148 ? 19.935 9.321 -36.871 1.00 88.50 148 GLU A O 1
ATOM 1207 N N . ARG A 1 149 ? 17.945 8.358 -36.520 1.00 86.69 1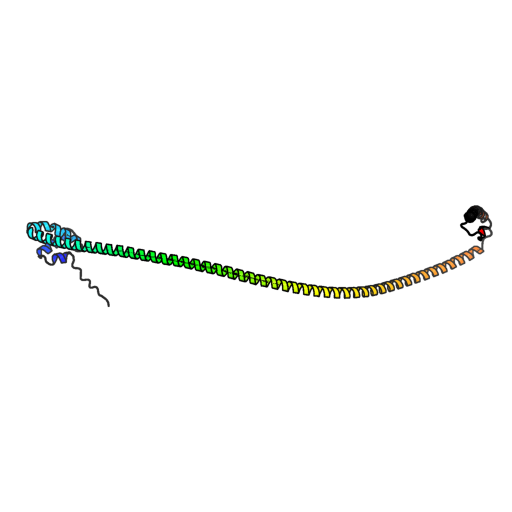49 ARG A N 1
ATOM 1208 C CA . ARG A 1 149 ? 18.103 7.378 -37.606 1.00 86.69 149 ARG A CA 1
ATOM 1209 C C . ARG A 1 149 ? 18.155 8.037 -38.979 1.00 86.69 149 ARG A C 1
ATOM 1211 O O . ARG A 1 149 ? 18.967 7.626 -39.808 1.00 86.69 149 ARG A O 1
ATOM 1218 N N . GLU A 1 150 ? 17.311 9.032 -39.238 1.00 91.06 150 GLU A N 1
ATOM 1219 C CA . GLU A 1 150 ? 17.346 9.787 -40.494 1.00 91.06 150 GLU A CA 1
ATOM 1220 C C . GLU A 1 150 ? 18.675 10.532 -40.661 1.00 91.06 150 GLU A C 1
ATOM 1222 O O . GLU A 1 150 ? 19.289 10.463 -41.727 1.00 91.06 150 GLU A O 1
ATOM 1227 N N . GLU A 1 151 ? 19.156 11.194 -39.610 1.00 91.44 151 GLU A N 1
ATOM 1228 C CA . GLU A 1 151 ? 20.441 11.897 -39.609 1.00 91.44 151 GLU A CA 1
ATOM 1229 C C . GLU A 1 151 ? 21.622 10.940 -39.797 1.00 91.44 151 GLU A C 1
ATOM 1231 O O . GLU A 1 151 ? 22.467 11.179 -40.663 1.00 91.44 151 GLU A O 1
ATOM 1236 N N . ALA A 1 152 ? 21.649 9.816 -39.077 1.00 88.94 152 ALA A N 1
ATOM 1237 C CA . ALA A 1 152 ? 22.664 8.779 -39.245 1.00 88.94 152 ALA A CA 1
ATOM 1238 C C . ALA A 1 152 ? 22.655 8.210 -40.671 1.00 88.94 152 ALA A C 1
ATOM 1240 O O . ALA A 1 152 ? 23.708 8.046 -41.285 1.00 88.94 152 ALA A O 1
ATOM 1241 N N . THR A 1 153 ? 21.472 7.975 -41.246 1.00 88.94 153 THR A N 1
ATOM 1242 C CA . THR A 1 153 ? 21.342 7.499 -42.633 1.00 88.94 153 THR A CA 1
ATOM 1243 C C . THR A 1 153 ? 21.890 8.529 -43.623 1.00 88.94 153 THR A C 1
ATOM 1245 O O . THR A 1 153 ? 22.629 8.162 -44.538 1.00 88.94 153 THR A O 1
ATOM 1248 N N . ARG A 1 154 ? 21.602 9.825 -43.425 1.00 91.88 154 ARG A N 1
ATOM 1249 C CA . ARG A 1 154 ? 22.166 10.909 -44.250 1.00 91.88 154 ARG A CA 1
ATOM 1250 C C . ARG A 1 154 ? 23.689 10.969 -44.148 1.00 91.88 154 ARG A C 1
ATOM 1252 O O . ARG A 1 154 ? 24.353 11.108 -45.172 1.00 91.88 154 ARG A O 1
ATOM 1259 N N . GLN A 1 155 ? 24.246 10.829 -42.945 1.00 90.81 155 GLN A N 1
ATOM 1260 C CA . GLN A 1 155 ? 25.697 10.797 -42.739 1.00 90.81 155 GLN A CA 1
ATOM 1261 C C . GLN A 1 155 ? 26.338 9.587 -43.427 1.00 90.81 155 GLN A C 1
ATOM 1263 O O . GLN A 1 155 ? 27.333 9.746 -44.132 1.00 90.81 155 GLN A O 1
ATOM 1268 N N . ILE A 1 156 ? 25.746 8.396 -43.297 1.00 88.06 156 ILE A N 1
ATOM 1269 C CA . ILE A 1 156 ? 26.224 7.178 -43.967 1.00 88.06 156 ILE A CA 1
ATOM 1270 C C . ILE A 1 156 ? 26.196 7.350 -45.488 1.00 88.06 156 ILE A C 1
ATOM 1272 O O . ILE A 1 156 ? 27.178 7.016 -46.147 1.00 88.06 156 ILE A O 1
ATOM 1276 N N . MET A 1 157 ? 25.120 7.905 -46.056 1.00 90.88 157 MET A N 1
ATOM 1277 C CA . MET A 1 157 ? 25.048 8.178 -47.496 1.00 90.88 157 MET A CA 1
ATOM 1278 C C . MET A 1 157 ? 26.115 9.182 -47.944 1.00 90.88 157 MET A C 1
ATOM 1280 O O . MET A 1 157 ? 26.778 8.947 -48.951 1.00 90.88 157 MET A O 1
ATOM 1284 N N . ALA A 1 158 ? 26.336 10.258 -47.182 1.00 90.50 158 ALA A N 1
ATOM 1285 C CA . ALA A 1 158 ? 27.375 11.239 -47.487 1.00 90.50 158 ALA A CA 1
ATOM 1286 C C . ALA A 1 158 ? 28.784 10.618 -47.456 1.00 90.50 158 ALA A C 1
ATOM 1288 O O . ALA A 1 158 ? 29.583 10.859 -48.362 1.00 90.50 158 ALA A O 1
ATOM 1289 N N . ILE A 1 159 ? 29.074 9.775 -46.459 1.00 90.44 159 ILE A N 1
ATOM 1290 C CA . ILE A 1 159 ? 30.342 9.036 -46.359 1.00 90.44 159 ILE A CA 1
ATOM 1291 C C . ILE A 1 159 ? 30.482 8.051 -47.523 1.00 90.44 159 ILE A C 1
ATOM 1293 O O . ILE A 1 159 ? 31.539 7.993 -48.147 1.00 90.44 159 ILE A O 1
ATOM 1297 N N . ALA A 1 160 ? 29.430 7.300 -47.851 1.00 87.44 160 ALA A N 1
ATOM 1298 C CA . ALA A 1 160 ? 29.440 6.358 -48.967 1.00 87.44 160 ALA A CA 1
ATOM 1299 C C . ALA A 1 160 ? 29.689 7.072 -50.303 1.00 87.44 160 ALA A C 1
ATOM 1301 O O . ALA A 1 160 ? 30.450 6.584 -51.137 1.00 87.44 160 ALA A O 1
ATOM 1302 N N . GLU A 1 161 ? 29.108 8.255 -50.502 1.00 90.25 161 GLU A N 1
ATOM 1303 C CA . GLU A 1 161 ? 29.331 9.048 -51.707 1.00 90.25 161 GLU A CA 1
ATOM 1304 C C . GLU A 1 161 ? 30.749 9.635 -51.761 1.00 90.25 161 GLU A C 1
ATOM 1306 O O . GLU A 1 161 ? 31.382 9.623 -52.819 1.00 90.25 161 GLU A O 1
ATOM 1311 N N . GLN A 1 162 ? 31.298 10.071 -50.623 1.00 89.50 162 GLN A N 1
ATOM 1312 C CA . GLN A 1 162 ? 32.710 10.451 -50.526 1.00 89.50 162 GLN A CA 1
ATOM 1313 C C . GLN A 1 162 ? 33.637 9.272 -50.847 1.00 89.50 162 GLN A C 1
ATOM 1315 O O . GLN A 1 162 ? 34.550 9.423 -51.657 1.00 89.50 162 GLN A O 1
ATOM 1320 N N . GLN A 1 163 ? 33.387 8.088 -50.278 1.00 86.44 163 GLN A N 1
ATOM 1321 C CA . GLN A 1 163 ? 34.159 6.877 -50.570 1.00 86.44 163 GLN A CA 1
ATOM 1322 C C . GLN A 1 163 ? 34.046 6.470 -52.037 1.00 86.44 163 GLN A C 1
ATOM 1324 O O . GLN A 1 163 ? 35.050 6.098 -52.638 1.00 86.44 163 GLN A O 1
ATOM 1329 N N . LYS A 1 164 ? 32.861 6.598 -52.643 1.00 88.38 164 LYS A N 1
ATOM 1330 C CA . LYS A 1 164 ? 32.667 6.366 -54.076 1.00 88.38 164 LYS A CA 1
ATOM 1331 C C . LYS A 1 164 ? 33.529 7.312 -54.912 1.00 88.38 164 LYS A C 1
ATOM 1333 O O . LYS A 1 164 ? 34.243 6.842 -55.790 1.00 88.38 164 LYS A O 1
ATOM 1338 N N . ARG A 1 165 ? 33.527 8.617 -54.617 1.00 89.75 165 ARG A N 1
ATOM 1339 C CA . ARG A 1 165 ? 34.370 9.601 -55.326 1.00 89.75 165 ARG A CA 1
ATOM 1340 C C . ARG A 1 165 ? 35.862 9.321 -55.138 1.00 89.75 165 ARG A C 1
ATOM 1342 O O . ARG A 1 165 ? 36.622 9.429 -56.097 1.00 89.75 165 ARG A O 1
ATOM 1349 N N . LEU A 1 166 ? 36.280 8.929 -53.932 1.00 88.25 166 LEU A N 1
ATOM 1350 C CA . LEU A 1 166 ? 37.664 8.533 -53.653 1.00 88.25 166 LEU A CA 1
ATOM 1351 C C . LEU A 1 166 ? 38.061 7.267 -54.419 1.00 88.25 166 LEU A C 1
ATOM 1353 O O . LEU A 1 166 ? 39.142 7.231 -55.001 1.00 88.25 166 LEU A O 1
ATOM 1357 N N . LEU A 1 167 ? 37.191 6.256 -54.469 1.00 84.62 167 LEU A N 1
ATOM 1358 C CA . LEU A 1 167 ? 37.406 5.041 -55.255 1.00 84.62 167 LEU A CA 1
ATOM 1359 C C . LEU A 1 167 ? 37.456 5.343 -56.755 1.00 84.62 167 LEU A C 1
ATOM 1361 O O . LEU A 1 167 ? 38.330 4.828 -57.441 1.00 84.62 167 LEU A O 1
ATOM 1365 N N . GLU A 1 168 ? 36.580 6.198 -57.279 1.00 84.12 168 GLU A N 1
ATOM 1366 C CA . GLU A 1 168 ? 36.613 6.633 -58.683 1.00 84.12 168 GLU A CA 1
ATOM 1367 C C . GLU A 1 168 ? 37.903 7.398 -59.022 1.00 84.12 168 GLU A C 1
ATOM 1369 O O . GLU A 1 168 ? 38.475 7.203 -60.093 1.00 84.12 168 GLU A O 1
ATOM 1374 N N . ALA A 1 169 ? 38.402 8.236 -58.110 1.00 81.81 169 ALA A N 1
ATOM 1375 C CA . ALA A 1 169 ? 39.676 8.931 -58.286 1.00 81.81 169 ALA A CA 1
ATOM 1376 C C . ALA A 1 169 ? 40.870 7.962 -58.236 1.00 81.81 169 ALA A C 1
ATOM 1378 O O . ALA A 1 169 ? 41.712 7.983 -59.132 1.00 81.81 169 ALA A O 1
ATOM 1379 N N . HIS A 1 170 ? 40.915 7.069 -57.241 1.00 77.50 170 HIS A N 1
ATOM 1380 C CA . HIS A 1 170 ? 41.972 6.062 -57.116 1.00 77.50 170 HIS A CA 1
ATOM 1381 C C . HIS A 1 170 ? 41.964 5.055 -58.263 1.00 77.50 170 HIS A C 1
ATOM 1383 O O . HIS A 1 170 ? 43.025 4.647 -58.717 1.00 77.50 170 HIS A O 1
ATOM 1389 N N . THR A 1 171 ? 40.793 4.642 -58.747 1.00 76.38 171 THR A N 1
ATOM 1390 C CA . THR A 1 171 ? 40.700 3.739 -59.901 1.00 76.38 171 THR A CA 1
ATOM 1391 C C . THR A 1 171 ? 41.191 4.421 -61.168 1.00 76.38 171 THR A C 1
ATOM 1393 O O . THR A 1 171 ? 41.954 3.795 -61.893 1.00 76.38 171 THR A O 1
ATOM 1396 N N . LYS A 1 172 ? 40.859 5.698 -61.408 1.00 76.44 172 LYS A N 1
ATOM 1397 C CA . LYS A 1 172 ? 41.430 6.470 -62.525 1.00 76.44 172 LYS A CA 1
ATOM 1398 C C . LYS A 1 172 ? 42.953 6.551 -62.439 1.00 76.44 172 LYS A C 1
ATOM 1400 O O . LYS A 1 172 ? 43.622 6.136 -63.383 1.00 76.44 172 LYS A O 1
ATOM 1405 N N . ASP A 1 173 ? 43.491 6.963 -61.293 1.00 78.06 173 ASP A N 1
ATOM 1406 C CA . ASP A 1 173 ? 44.939 7.059 -61.070 1.00 78.06 173 ASP A CA 1
ATOM 1407 C C . ASP A 1 173 ? 45.635 5.695 -61.230 1.00 78.06 173 ASP A C 1
ATOM 1409 O O . ASP A 1 173 ? 46.619 5.571 -61.956 1.00 78.06 173 ASP A O 1
ATOM 1413 N N . LEU A 1 174 ? 45.071 4.620 -60.668 1.00 75.44 174 LEU A N 1
ATOM 1414 C CA . LEU A 1 174 ? 45.595 3.263 -60.845 1.00 75.44 174 LEU A CA 1
ATOM 1415 C C . LEU A 1 174 ? 45.501 2.781 -62.294 1.00 75.44 174 LEU A C 1
ATOM 1417 O O . LEU A 1 174 ? 46.416 2.103 -62.753 1.00 75.44 174 LEU A O 1
ATOM 1421 N N . THR A 1 175 ? 44.437 3.108 -63.034 1.00 73.31 175 THR A N 1
ATOM 1422 C CA . THR A 1 175 ? 44.338 2.749 -64.457 1.00 73.31 175 THR A CA 1
ATOM 1423 C C . THR A 1 175 ? 45.355 3.509 -65.302 1.00 73.31 175 THR A C 1
ATOM 1425 O O . THR A 1 175 ? 45.998 2.899 -66.153 1.00 73.31 175 THR A O 1
ATOM 1428 N N . GLU A 1 176 ? 45.582 4.795 -65.033 1.00 73.12 176 GLU A N 1
ATOM 1429 C CA . GLU A 1 176 ? 46.605 5.596 -65.712 1.00 73.12 176 GLU A CA 1
ATOM 1430 C C . GLU A 1 176 ? 48.014 5.085 -65.383 1.00 73.12 176 GLU A C 1
ATOM 1432 O O . GLU A 1 176 ? 48.813 4.823 -66.287 1.00 73.12 176 GLU A O 1
ATOM 1437 N N . GLN A 1 177 ? 48.300 4.829 -64.103 1.00 73.06 177 GLN A N 1
ATOM 1438 C CA . GLN A 1 177 ? 49.566 4.245 -63.660 1.00 73.06 177 GLN A CA 1
ATOM 1439 C C . GLN A 1 177 ? 49.784 2.841 -64.235 1.00 73.06 177 GLN A C 1
ATOM 1441 O O . GLN A 1 177 ? 50.895 2.528 -64.666 1.00 73.06 177 GLN A O 1
ATOM 1446 N N . ALA A 1 178 ? 48.747 2.001 -64.298 1.00 67.56 178 ALA A N 1
ATOM 1447 C CA . ALA A 1 178 ? 48.823 0.669 -64.890 1.00 67.56 178 ALA A CA 1
ATOM 1448 C C . ALA A 1 178 ? 49.071 0.728 -66.402 1.00 67.56 178 ALA A C 1
ATOM 1450 O O . ALA A 1 178 ? 49.880 -0.049 -66.907 1.00 67.56 178 ALA A O 1
ATOM 1451 N N . VAL A 1 179 ? 48.443 1.661 -67.128 1.00 68.81 179 VAL A N 1
ATOM 1452 C CA . VAL A 1 179 ? 48.691 1.873 -68.564 1.00 68.81 179 VAL A CA 1
ATOM 1453 C C . VAL A 1 179 ? 50.133 2.321 -68.800 1.00 68.81 179 VAL A C 1
ATOM 1455 O O . VAL A 1 179 ? 50.825 1.725 -69.627 1.00 68.81 179 VAL A O 1
ATOM 1458 N N . VAL A 1 180 ? 50.634 3.289 -68.029 1.00 73.44 180 VAL A N 1
ATOM 1459 C CA . VAL A 1 180 ? 52.025 3.765 -68.137 1.00 73.44 180 VAL A CA 1
ATOM 1460 C C . VAL A 1 180 ? 53.026 2.668 -67.756 1.00 73.44 180 VAL A C 1
ATOM 1462 O O . VAL A 1 180 ? 54.046 2.488 -68.427 1.00 73.44 180 VAL A O 1
ATOM 1465 N N . ALA A 1 181 ? 52.755 1.901 -66.697 1.00 70.06 181 ALA A N 1
ATOM 1466 C CA . ALA A 1 181 ? 53.604 0.789 -66.276 1.00 70.06 181 ALA A CA 1
ATOM 1467 C C . ALA A 1 181 ? 53.615 -0.347 -67.310 1.00 70.06 181 ALA A C 1
ATOM 1469 O O . ALA A 1 181 ? 54.680 -0.898 -67.599 1.00 70.06 181 ALA A O 1
ATOM 1470 N N . ASN A 1 182 ? 52.463 -0.667 -67.905 1.00 69.00 182 ASN A N 1
ATOM 1471 C CA . ASN A 1 182 ? 52.357 -1.666 -68.967 1.00 69.00 182 ASN A CA 1
ATOM 1472 C C . ASN A 1 182 ? 53.062 -1.214 -70.249 1.00 69.00 182 ASN A C 1
ATOM 1474 O O . ASN A 1 182 ? 53.781 -2.017 -70.837 1.00 69.00 182 ASN A O 1
ATOM 1478 N N . GLN A 1 183 ? 52.957 0.061 -70.635 1.00 71.81 183 GLN A N 1
ATOM 1479 C CA . GLN A 1 183 ? 53.725 0.615 -71.757 1.00 71.81 183 GLN A CA 1
ATOM 1480 C C . GLN A 1 183 ? 55.234 0.515 -71.509 1.00 71.81 183 GLN A C 1
ATOM 1482 O O . GLN A 1 183 ? 55.962 -0.014 -72.344 1.00 71.81 183 GLN A O 1
ATOM 1487 N N . LYS A 1 184 ? 55.712 0.909 -70.319 1.00 73.56 184 LYS A N 1
ATOM 1488 C CA . LYS A 1 184 ? 57.133 0.773 -69.952 1.00 73.56 184 LYS A CA 1
ATOM 1489 C C . LYS A 1 184 ? 57.608 -0.683 -69.957 1.00 73.56 184 LYS A C 1
ATOM 1491 O O . LYS A 1 184 ? 58.727 -0.954 -70.394 1.00 73.56 184 LYS A O 1
ATOM 1496 N N . ARG A 1 185 ? 56.784 -1.625 -69.482 1.00 71.31 185 ARG A N 1
ATOM 1497 C CA . ARG A 1 185 ? 57.096 -3.064 -69.531 1.00 71.31 185 ARG A CA 1
ATOM 1498 C C . ARG A 1 185 ? 57.122 -3.591 -70.963 1.00 71.31 185 ARG A C 1
ATOM 1500 O O . ARG A 1 185 ? 58.044 -4.334 -71.289 1.00 71.31 185 ARG A O 1
ATOM 1507 N N . MET A 1 186 ? 56.182 -3.185 -71.818 1.00 63.78 186 MET A N 1
ATOM 1508 C CA . MET A 1 186 ? 56.200 -3.535 -73.242 1.00 63.78 186 MET A CA 1
ATOM 1509 C C . MET A 1 186 ? 57.448 -2.986 -73.935 1.00 63.78 186 MET A C 1
ATOM 1511 O O . MET A 1 186 ? 58.134 -3.748 -74.606 1.00 63.78 186 MET A O 1
ATOM 1515 N N . ASP A 1 187 ? 57.827 -1.729 -73.703 1.00 71.50 187 ASP A N 1
ATOM 1516 C CA . ASP A 1 187 ? 59.056 -1.151 -74.264 1.00 71.50 187 ASP A CA 1
ATOM 1517 C C . ASP A 1 187 ? 60.314 -1.910 -73.819 1.00 71.50 187 ASP A C 1
ATOM 1519 O O . ASP A 1 187 ? 61.250 -2.118 -74.599 1.00 71.50 187 ASP A O 1
ATOM 1523 N N . GLN A 1 188 ? 60.355 -2.349 -72.558 1.00 74.75 188 GLN A N 1
ATOM 1524 C CA . GLN A 1 188 ? 61.448 -3.172 -72.043 1.00 74.75 188 GLN A CA 1
ATOM 1525 C C . GLN A 1 188 ? 61.458 -4.573 -72.663 1.00 74.75 188 GLN A C 1
ATOM 1527 O O . GLN A 1 188 ? 62.528 -5.044 -73.055 1.00 74.75 188 GLN A O 1
ATOM 1532 N N . GLN A 1 189 ? 60.296 -5.216 -72.805 1.00 70.56 189 GLN A N 1
ATOM 1533 C CA . GLN A 1 189 ? 60.172 -6.516 -73.468 1.00 70.56 189 GLN A CA 1
ATOM 1534 C C . GLN A 1 189 ? 60.574 -6.430 -74.941 1.00 70.56 189 GLN A C 1
ATOM 1536 O O . GLN A 1 189 ? 61.378 -7.239 -75.394 1.00 70.56 189 GLN A O 1
ATOM 1541 N N . VAL A 1 190 ? 60.120 -5.408 -75.671 1.00 68.56 190 VAL A N 1
ATOM 1542 C CA . VAL A 1 190 ? 60.516 -5.165 -77.065 1.00 68.56 190 VAL A CA 1
ATOM 1543 C C . VAL A 1 190 ? 62.030 -4.966 -77.162 1.00 68.56 190 VAL A C 1
ATOM 1545 O O . VAL A 1 190 ? 62.674 -5.595 -77.998 1.00 68.56 190 VAL A O 1
ATOM 1548 N N . LYS A 1 191 ? 62.648 -4.180 -76.269 1.00 72.62 191 LYS A N 1
ATOM 1549 C CA . LYS A 1 191 ? 64.116 -4.013 -76.241 1.00 72.62 191 LYS A CA 1
ATOM 1550 C C . LYS A 1 191 ? 64.863 -5.321 -75.971 1.00 72.62 191 LYS A C 1
ATOM 1552 O O . LYS A 1 191 ? 65.909 -5.552 -76.581 1.00 72.62 191 LYS A O 1
ATOM 1557 N N . GLN A 1 192 ? 64.365 -6.164 -75.066 1.00 73.25 192 GLN A N 1
ATOM 1558 C CA . GLN A 1 192 ? 64.973 -7.466 -74.776 1.00 73.25 192 GLN A CA 1
ATOM 1559 C C . GLN A 1 192 ? 64.817 -8.441 -75.949 1.00 73.25 192 GLN A C 1
ATOM 1561 O O . GLN A 1 192 ? 65.797 -9.080 -76.331 1.00 73.25 192 GLN A O 1
ATOM 1566 N N . ILE A 1 193 ? 63.639 -8.490 -76.577 1.00 67.19 193 ILE A N 1
ATOM 1567 C CA . ILE A 1 193 ? 63.373 -9.319 -77.760 1.00 67.19 193 ILE A CA 1
ATOM 1568 C C . ILE A 1 193 ? 64.263 -8.881 -78.926 1.00 67.19 193 ILE A C 1
ATOM 1570 O O . ILE A 1 193 ? 64.937 -9.715 -79.522 1.00 67.19 193 ILE A O 1
ATOM 1574 N N . VAL A 1 194 ? 64.362 -7.578 -79.210 1.00 70.50 194 VAL A N 1
ATOM 1575 C CA . VAL A 1 194 ? 65.222 -7.050 -80.285 1.00 70.50 194 VAL A CA 1
ATOM 1576 C C . VAL A 1 194 ? 66.700 -7.379 -80.043 1.00 70.50 194 VAL A C 1
ATOM 1578 O O . VAL A 1 194 ? 67.407 -7.755 -80.981 1.00 70.50 194 VAL A O 1
ATOM 1581 N N . LYS A 1 195 ? 67.184 -7.287 -78.795 1.00 70.19 195 LYS A N 1
ATOM 1582 C CA . LYS A 1 195 ? 68.550 -7.718 -78.444 1.00 70.19 195 LYS A CA 1
ATOM 1583 C C . LYS A 1 195 ? 68.746 -9.223 -78.651 1.00 70.19 195 LYS A C 1
ATOM 1585 O O . LYS A 1 195 ? 69.765 -9.613 -79.217 1.00 70.19 195 LYS A O 1
ATOM 1590 N N . GLY A 1 196 ? 67.780 -10.045 -78.238 1.00 69.94 196 GLY A N 1
ATOM 1591 C CA . GLY A 1 196 ? 67.813 -11.496 -78.432 1.00 69.94 196 GLY A CA 1
ATOM 1592 C C . GLY A 1 196 ? 67.835 -11.896 -79.909 1.00 69.94 196 GLY A C 1
ATOM 1593 O O . GLY A 1 196 ? 68.662 -12.710 -80.313 1.00 69.94 196 GLY A O 1
ATOM 1594 N N . VAL A 1 197 ? 66.997 -11.262 -80.735 1.00 64.62 197 VAL A N 1
ATOM 1595 C CA . VAL A 1 197 ? 66.928 -11.501 -82.187 1.00 64.62 197 VAL A CA 1
ATOM 1596 C C . VAL A 1 197 ? 68.230 -11.096 -82.884 1.00 64.62 197 VAL A C 1
ATOM 1598 O O . VAL A 1 197 ? 68.755 -11.867 -83.685 1.00 64.62 197 VAL A O 1
ATOM 1601 N N . ARG A 1 198 ? 68.817 -9.937 -82.542 1.00 67.38 198 ARG A N 1
ATOM 1602 C CA . ARG A 1 198 ? 70.121 -9.528 -83.100 1.00 67.38 198 ARG A CA 1
ATOM 1603 C C . ARG A 1 198 ? 71.239 -10.504 -82.748 1.00 67.38 198 ARG A C 1
ATOM 1605 O O . ARG A 1 198 ? 72.044 -10.823 -83.616 1.00 67.38 198 ARG A O 1
ATOM 1612 N N . MET A 1 199 ? 71.289 -10.980 -81.503 1.00 70.06 199 MET A N 1
ATOM 1613 C CA . MET A 1 199 ? 72.303 -11.956 -81.096 1.00 70.06 199 MET A CA 1
ATOM 1614 C C . MET A 1 199 ? 72.127 -13.290 -81.823 1.00 70.06 199 MET A C 1
ATOM 1616 O O . MET A 1 199 ? 73.109 -13.861 -82.290 1.00 70.06 199 MET A O 1
ATOM 1620 N N . LYS A 1 200 ? 70.885 -13.760 -81.983 1.00 66.31 200 LYS A N 1
ATOM 1621 C CA . LYS A 1 200 ? 70.605 -15.004 -82.706 1.00 66.31 200 LYS A CA 1
ATOM 1622 C C . LYS A 1 200 ? 71.041 -14.920 -84.174 1.00 66.31 200 LYS A C 1
ATOM 1624 O O . LYS A 1 200 ? 71.769 -15.793 -84.633 1.00 66.31 200 LYS A O 1
ATOM 1629 N N . HIS A 1 201 ? 70.705 -13.834 -84.872 1.00 63.75 201 HIS A N 1
ATOM 1630 C CA . HIS A 1 201 ? 71.115 -13.652 -86.268 1.00 63.75 201 HIS A CA 1
ATOM 1631 C C . HIS A 1 201 ? 72.625 -13.445 -86.447 1.00 63.75 201 HIS A C 1
ATOM 1633 O O . HIS A 1 201 ? 73.173 -13.849 -87.471 1.00 63.75 201 HIS A O 1
ATOM 1639 N N . PHE A 1 202 ? 73.319 -12.875 -85.458 1.00 72.50 202 PHE A N 1
ATOM 1640 C CA . PHE A 1 202 ? 74.780 -12.752 -85.480 1.00 72.50 202 PHE A CA 1
ATOM 1641 C C . PHE A 1 202 ? 75.462 -14.130 -85.439 1.00 72.50 202 PHE A C 1
ATOM 1643 O O . PHE A 1 202 ? 76.378 -14.399 -86.212 1.00 72.50 202 PHE A O 1
ATOM 1650 N N . TRP A 1 203 ? 74.967 -15.044 -84.600 1.00 73.94 203 TRP A N 1
ATOM 1651 C CA . TRP A 1 203 ? 75.475 -16.418 -84.555 1.00 73.94 203 TRP A CA 1
ATOM 1652 C C . TRP A 1 203 ? 75.093 -17.239 -85.790 1.00 73.94 203 TRP A C 1
ATOM 1654 O O . TRP A 1 203 ? 75.921 -17.998 -86.291 1.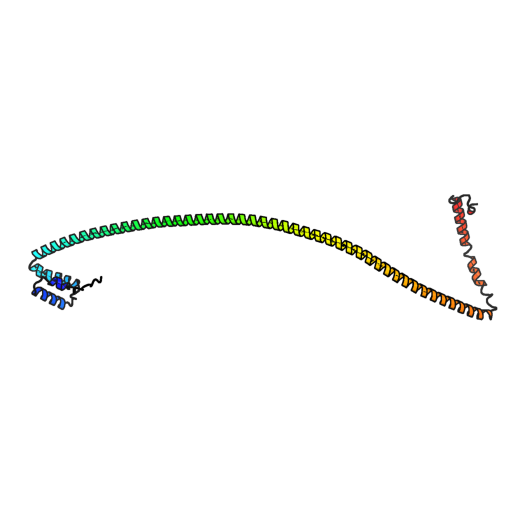00 73.94 203 TRP A O 1
ATOM 1664 N N . GLU A 1 204 ? 73.884 -17.056 -86.326 1.00 66.31 204 GLU A N 1
ATOM 1665 C CA . GLU A 1 204 ? 73.453 -17.717 -87.567 1.00 66.31 204 GLU A CA 1
ATOM 1666 C C . GLU A 1 204 ? 74.317 -17.297 -88.767 1.00 66.31 204 GLU A C 1
ATOM 1668 O O . GLU A 1 204 ? 74.748 -18.145 -89.545 1.00 66.31 204 GLU A O 1
ATOM 1673 N N . THR A 1 205 ? 74.651 -16.009 -88.891 1.00 71.44 205 THR A N 1
ATOM 1674 C CA . THR A 1 205 ? 75.511 -15.510 -89.981 1.00 71.44 205 THR A CA 1
ATOM 1675 C C . THR A 1 205 ? 76.953 -16.008 -89.877 1.00 71.44 205 THR A C 1
ATOM 1677 O O . THR A 1 205 ? 77.536 -16.379 -90.897 1.00 71.44 205 THR A O 1
ATOM 1680 N N . ILE A 1 206 ? 77.515 -16.106 -88.667 1.00 73.06 206 ILE A N 1
ATOM 1681 C CA . ILE A 1 206 ? 78.838 -16.718 -88.449 1.00 73.06 206 ILE A CA 1
ATOM 1682 C C . ILE A 1 206 ? 78.824 -18.206 -88.823 1.00 73.06 206 ILE A C 1
ATOM 1684 O O . ILE A 1 206 ? 79.724 -18.670 -89.525 1.00 73.06 206 ILE A O 1
ATOM 1688 N N . ALA A 1 207 ? 77.800 -18.951 -88.398 1.00 73.75 207 ALA A N 1
ATOM 1689 C CA . ALA A 1 207 ? 77.681 -20.375 -88.705 1.00 73.75 207 ALA A CA 1
ATOM 1690 C C . ALA A 1 207 ? 77.568 -20.630 -90.219 1.00 73.75 207 ALA A C 1
ATOM 1692 O O . ALA A 1 207 ? 78.237 -21.519 -90.750 1.00 73.75 207 ALA A O 1
ATOM 1693 N N . VAL A 1 208 ? 76.782 -19.814 -90.930 1.00 74.06 208 VAL A N 1
ATOM 1694 C CA . VAL A 1 208 ? 76.645 -19.899 -92.393 1.00 74.06 208 VAL A CA 1
ATOM 1695 C C . VAL A 1 208 ? 77.962 -19.562 -93.098 1.00 74.06 208 VAL A C 1
ATOM 1697 O O . VAL A 1 208 ? 78.346 -20.267 -94.030 1.00 74.06 208 VAL A O 1
ATOM 1700 N N . ALA A 1 209 ? 78.698 -18.547 -92.637 1.00 71.69 209 ALA A N 1
ATOM 1701 C CA . ALA A 1 209 ? 80.003 -18.202 -93.203 1.00 71.69 209 ALA A CA 1
ATOM 1702 C C . ALA A 1 209 ? 81.037 -19.330 -93.021 1.00 71.69 209 ALA A C 1
ATOM 1704 O O . ALA A 1 209 ? 81.790 -19.636 -93.948 1.00 71.69 209 ALA A O 1
ATOM 1705 N N . MET A 1 210 ? 81.043 -19.997 -91.861 1.00 77.00 210 MET A N 1
ATOM 1706 C CA . MET A 1 210 ? 81.912 -21.154 -91.617 1.00 77.00 210 MET A CA 1
ATOM 1707 C C . MET A 1 210 ? 81.537 -22.358 -92.492 1.00 77.00 210 MET A C 1
ATOM 1709 O O . MET A 1 210 ? 82.425 -22.997 -93.057 1.00 77.00 210 MET A O 1
ATOM 1713 N N . LEU A 1 211 ? 80.241 -22.646 -92.659 1.00 74.00 211 LEU A N 1
ATOM 1714 C CA . LEU A 1 211 ? 79.775 -23.704 -93.563 1.00 74.00 211 LEU A CA 1
ATOM 1715 C C . LEU A 1 211 ? 80.164 -23.423 -95.020 1.00 74.00 211 LEU A C 1
ATOM 1717 O O . LEU A 1 211 ? 80.645 -24.324 -95.709 1.00 74.00 211 LEU A O 1
ATOM 1721 N N . ALA A 1 212 ? 80.028 -22.175 -95.475 1.00 69.25 212 ALA A N 1
ATOM 1722 C CA . ALA A 1 212 ? 80.453 -21.769 -96.811 1.00 69.25 212 ALA A CA 1
ATOM 1723 C C . ALA A 1 212 ? 81.967 -21.967 -97.006 1.00 69.25 212 ALA A C 1
ATOM 1725 O O . ALA A 1 212 ? 82.382 -22.583 -97.989 1.00 69.25 212 ALA A O 1
ATOM 1726 N N . ALA A 1 213 ? 82.794 -21.548 -96.043 1.00 71.69 213 ALA A N 1
ATOM 1727 C CA . ALA A 1 213 ? 84.243 -21.748 -96.099 1.00 71.69 213 ALA A CA 1
ATOM 1728 C C . ALA A 1 213 ? 84.635 -23.239 -96.145 1.00 71.69 213 ALA A C 1
ATOM 1730 O O . ALA A 1 213 ? 85.489 -23.630 -96.942 1.00 71.69 213 ALA A O 1
ATOM 1731 N N . MET A 1 214 ? 83.971 -24.090 -95.353 1.00 73.56 214 MET A N 1
ATOM 1732 C CA . MET A 1 214 ? 84.203 -25.539 -95.395 1.00 73.56 214 MET A CA 1
ATOM 1733 C C . MET A 1 214 ? 83.787 -26.158 -96.734 1.00 73.56 214 MET A C 1
ATOM 1735 O O . MET A 1 214 ? 84.503 -27.010 -97.256 1.00 73.56 214 MET A O 1
ATOM 1739 N N . SER A 1 215 ? 82.681 -25.707 -97.333 1.00 69.56 215 SER A N 1
ATOM 1740 C CA . SER A 1 215 ? 82.237 -26.215 -98.639 1.00 69.56 215 SER A CA 1
ATOM 1741 C C . SER A 1 215 ? 83.243 -25.915 -99.760 1.00 69.56 215 SER A C 1
ATOM 1743 O O . SER A 1 215 ? 83.516 -26.783 -100.588 1.00 69.56 215 SER A O 1
ATOM 1745 N N . ILE A 1 216 ? 83.881 -24.738 -99.733 1.00 72.69 216 ILE A N 1
ATOM 1746 C CA . ILE A 1 216 ? 84.916 -24.352 -100.704 1.00 72.69 216 ILE A CA 1
ATOM 1747 C C . ILE A 1 216 ? 86.163 -25.236 -100.551 1.00 72.69 216 ILE A C 1
ATOM 1749 O O . ILE A 1 216 ? 86.728 -25.678 -101.552 1.00 72.69 216 ILE A O 1
ATOM 1753 N N . LEU A 1 217 ? 86.563 -25.559 -99.316 1.00 69.75 217 LEU A N 1
ATOM 1754 C CA . LEU A 1 217 ? 87.698 -26.454 -99.055 1.00 69.75 217 LEU A CA 1
ATOM 1755 C C . LEU A 1 217 ? 87.437 -27.889 -99.544 1.00 69.75 217 LEU A C 1
ATOM 1757 O O . LEU A 1 217 ? 88.319 -28.497 -100.151 1.00 69.75 217 LEU A O 1
ATOM 1761 N N . VAL A 1 218 ? 86.227 -28.419 -99.340 1.00 72.06 218 VAL A N 1
ATOM 1762 C CA . VAL A 1 218 ? 85.860 -29.780 -99.776 1.00 72.06 218 VAL A CA 1
ATOM 1763 C C . VAL A 1 218 ? 85.789 -29.887 -101.304 1.00 72.06 218 VAL A C 1
ATOM 1765 O O . VAL A 1 218 ? 86.288 -30.860 -101.878 1.00 72.06 218 VAL A O 1
ATOM 1768 N N . VAL A 1 219 ? 85.227 -28.883 -101.986 1.00 70.00 219 VAL A N 1
ATOM 1769 C CA . VAL A 1 219 ? 85.165 -28.860 -103.460 1.00 70.00 219 VAL A CA 1
ATOM 1770 C C . VAL A 1 219 ? 86.559 -28.663 -104.070 1.00 70.00 219 VAL A C 1
ATOM 1772 O O . VAL A 1 219 ? 86.911 -29.353 -105.0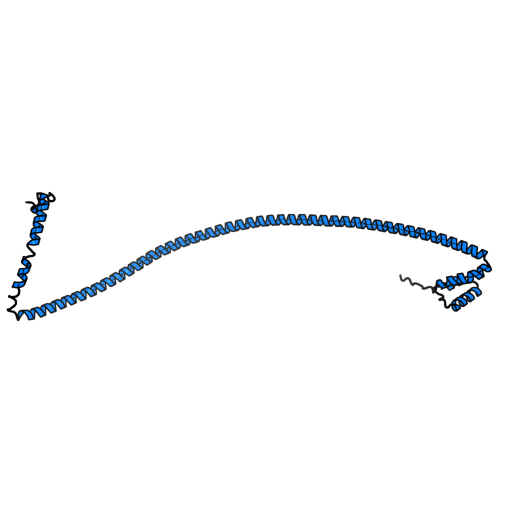25 1.00 70.00 219 VAL A O 1
ATOM 1775 N N . GLY A 1 220 ? 87.397 -27.802 -103.485 1.00 62.09 220 GLY A N 1
ATOM 1776 C CA . GLY A 1 220 ? 88.779 -27.608 -103.938 1.00 62.09 220 GLY A CA 1
ATOM 1777 C C . GLY A 1 220 ? 89.642 -28.868 -103.812 1.00 62.09 220 GLY A C 1
ATOM 1778 O O . GLY A 1 220 ? 90.432 -29.174 -104.706 1.00 62.09 220 GLY A O 1
ATOM 1779 N N . TRP A 1 221 ? 89.461 -29.643 -102.739 1.00 65.44 221 TRP A N 1
ATOM 1780 C CA . TRP A 1 221 ? 90.229 -30.870 -102.513 1.00 65.44 221 TRP A CA 1
ATOM 1781 C C . TRP A 1 221 ? 89.761 -32.041 -103.391 1.00 65.44 221 TRP A C 1
ATOM 1783 O O . TRP A 1 221 ? 90.582 -32.793 -103.917 1.00 65.44 221 TRP A O 1
ATOM 1793 N N . SER A 1 222 ? 88.451 -32.163 -103.623 1.00 60.91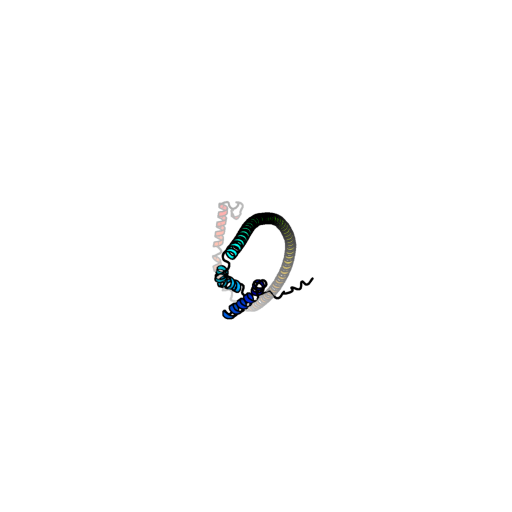 222 SER A N 1
ATOM 1794 C CA . SER A 1 222 ? 87.888 -33.210 -104.490 1.00 60.91 222 SER A CA 1
ATOM 1795 C C . SER A 1 222 ? 88.170 -32.971 -105.980 1.00 60.91 222 SER A C 1
ATOM 1797 O O . SER A 1 222 ? 88.501 -33.922 -106.689 1.00 60.91 222 SER A O 1
ATOM 1799 N N . ALA A 1 223 ? 88.159 -31.718 -106.451 1.00 58.72 223 ALA A N 1
ATOM 1800 C CA . ALA A 1 223 ? 88.502 -31.384 -107.837 1.00 58.72 223 ALA A CA 1
ATOM 1801 C C . ALA A 1 223 ? 89.978 -31.682 -108.186 1.00 58.72 223 ALA A C 1
ATOM 1803 O O . ALA A 1 223 ? 90.274 -32.109 -109.303 1.00 58.72 223 ALA A O 1
ATOM 1804 N N . GLY A 1 224 ? 90.900 -31.540 -107.225 1.00 57.03 224 GLY A N 1
ATOM 1805 C CA . GLY A 1 224 ? 92.321 -31.867 -107.412 1.00 57.03 224 GLY A CA 1
ATOM 1806 C C . GLY A 1 224 ? 92.618 -33.369 -107.532 1.00 57.03 224 GLY A C 1
ATOM 1807 O O . GLY A 1 224 ? 93.587 -33.754 -108.182 1.00 57.03 224 GLY A O 1
ATOM 1808 N N . LEU A 1 225 ? 91.771 -34.228 -106.957 1.00 57.34 225 LEU A N 1
ATOM 1809 C CA . LEU A 1 225 ? 91.912 -35.689 -107.032 1.00 57.34 225 LEU A CA 1
ATOM 1810 C C . LEU A 1 225 ? 91.222 -36.299 -108.266 1.00 57.34 225 LEU A C 1
ATOM 1812 O O . LEU A 1 225 ? 91.647 -37.353 -108.739 1.00 57.34 225 LEU A O 1
ATOM 1816 N N . PHE A 1 226 ? 90.201 -35.638 -108.822 1.00 52.94 226 PHE A N 1
ATOM 1817 C CA . PHE A 1 226 ? 89.399 -36.177 -109.931 1.00 52.94 226 PHE A CA 1
ATOM 1818 C C . PHE A 1 226 ? 89.991 -35.922 -111.329 1.00 52.94 226 PHE A C 1
ATOM 1820 O O . PHE A 1 226 ? 89.725 -36.679 -112.259 1.00 52.94 226 PHE A O 1
ATOM 1827 N N . LEU A 1 227 ? 90.857 -34.917 -111.492 1.00 56.88 227 LEU A N 1
ATOM 1828 C CA . LEU A 1 227 ? 91.493 -34.606 -112.784 1.00 56.88 227 LEU A CA 1
ATOM 1829 C C . LEU A 1 227 ? 92.695 -35.513 -113.131 1.00 56.88 227 LEU A C 1
ATOM 1831 O O . LEU A 1 227 ? 93.202 -35.454 -114.248 1.00 56.88 227 LEU A O 1
ATOM 1835 N N . GLY A 1 228 ? 93.133 -36.384 -112.213 1.00 52.91 228 GLY A N 1
ATOM 1836 C CA . GLY A 1 228 ? 94.258 -37.308 -112.422 1.00 52.91 228 GLY A CA 1
ATOM 1837 C C . GLY A 1 228 ? 93.890 -38.715 -112.916 1.00 52.91 228 GLY A C 1
ATOM 1838 O O . GLY A 1 228 ? 94.779 -39.477 -113.293 1.00 52.91 228 GLY A O 1
ATOM 1839 N N . ARG A 1 229 ? 92.607 -39.101 -112.913 1.00 48.22 229 ARG A N 1
ATOM 1840 C CA . ARG A 1 229 ? 92.154 -40.445 -113.313 1.00 48.22 229 ARG A CA 1
ATOM 1841 C C . ARG A 1 229 ? 90.696 -40.412 -113.758 1.00 48.22 229 ARG A C 1
ATOM 1843 O O . ARG A 1 229 ? 89.833 -40.485 -112.897 1.00 48.22 229 ARG A O 1
ATOM 1850 N N . GLN A 1 230 ? 90.424 -40.421 -115.065 1.00 42.72 230 GLN A N 1
ATOM 1851 C CA . GLN A 1 230 ? 89.353 -41.264 -115.620 1.00 42.72 230 GLN A CA 1
ATOM 1852 C C . GLN A 1 230 ? 89.239 -41.188 -117.151 1.00 42.72 230 GLN A C 1
ATOM 1854 O O . GLN A 1 230 ? 88.814 -40.173 -117.695 1.00 42.72 230 GLN A O 1
ATOM 1859 N N . PRO A 1 231 ? 89.493 -42.311 -117.843 1.00 50.62 231 PRO A N 1
ATOM 1860 C CA . PRO A 1 231 ? 89.006 -42.571 -119.189 1.00 50.62 231 PRO A CA 1
ATOM 1861 C C . PRO A 1 231 ? 87.942 -43.688 -119.180 1.00 50.62 231 PRO A C 1
ATOM 1863 O O . PRO A 1 231 ? 88.141 -44.703 -119.835 1.00 50.62 231 PRO A O 1
ATOM 1866 N N . GLN A 1 232 ? 86.847 -43.571 -118.406 1.00 51.56 232 GLN A N 1
ATOM 1867 C CA . GLN A 1 232 ? 85.845 -44.663 -118.328 1.00 51.56 232 GLN A CA 1
ATOM 1868 C C . GLN A 1 232 ? 84.380 -44.283 -118.013 1.00 51.56 232 GLN A C 1
ATOM 1870 O O . GLN A 1 232 ? 83.543 -45.174 -117.925 1.00 51.56 232 GLN A O 1
ATOM 1875 N N . LEU A 1 233 ? 84.008 -43.002 -117.902 1.00 52.62 233 LEU A N 1
ATOM 1876 C CA . LEU A 1 233 ? 82.615 -42.609 -117.592 1.00 52.62 233 LEU A CA 1
ATOM 1877 C C . LEU A 1 233 ? 81.708 -42.373 -118.815 1.00 52.62 233 LEU A C 1
ATOM 1879 O O . LEU A 1 233 ? 80.557 -41.975 -118.657 1.00 52.62 233 LEU A O 1
ATOM 1883 N N . ALA A 1 234 ? 82.183 -42.649 -120.030 1.00 55.34 234 ALA A N 1
ATOM 1884 C CA . ALA A 1 234 ? 81.395 -42.441 -121.246 1.00 55.34 234 ALA A CA 1
ATOM 1885 C C . ALA A 1 234 ? 80.266 -43.476 -121.451 1.00 55.34 234 ALA A C 1
ATOM 1887 O O . ALA A 1 234 ? 79.341 -43.209 -122.206 1.00 55.34 234 ALA A O 1
ATOM 1888 N N . SER A 1 235 ? 80.287 -44.632 -120.777 1.00 55.94 235 SER A N 1
ATOM 1889 C CA . SER A 1 235 ? 79.364 -45.740 -121.080 1.00 55.94 235 SER A CA 1
ATOM 1890 C C . SER A 1 235 ? 78.152 -45.881 -120.150 1.00 55.94 235 SER A C 1
ATOM 1892 O O . SER A 1 235 ? 77.370 -46.806 -120.332 1.00 55.94 235 SER A O 1
ATOM 1894 N N . GLN A 1 236 ? 77.959 -45.008 -119.153 1.00 52.38 236 GLN A N 1
ATOM 1895 C CA . GLN A 1 236 ? 76.770 -45.079 -118.278 1.00 52.38 236 GLN A CA 1
ATOM 1896 C C . GLN A 1 236 ? 75.673 -44.057 -118.606 1.00 52.38 236 GLN A C 1
ATOM 1898 O O . GLN A 1 236 ? 74.563 -44.169 -118.088 1.00 52.38 236 GLN A O 1
ATOM 1903 N N . LEU A 1 237 ? 75.925 -43.102 -119.506 1.00 54.81 237 LEU A N 1
ATOM 1904 C CA . LEU A 1 237 ? 74.921 -42.102 -119.893 1.00 54.81 237 LEU A CA 1
ATOM 1905 C C . LEU A 1 237 ? 73.817 -42.654 -120.816 1.00 54.81 237 LEU A C 1
ATOM 1907 O O . LEU A 1 237 ? 72.779 -42.018 -120.979 1.00 54.81 237 LEU A O 1
ATOM 1911 N N . GLU A 1 238 ? 74.009 -43.841 -121.390 1.00 56.62 238 GLU A N 1
ATOM 1912 C CA . GLU A 1 238 ? 73.113 -44.408 -122.406 1.00 56.62 238 GLU A CA 1
ATOM 1913 C C . GLU A 1 238 ? 71.816 -45.006 -121.825 1.00 56.62 238 GLU A C 1
ATOM 1915 O O . GLU A 1 238 ? 70.826 -45.144 -122.535 1.00 56.62 238 GLU A O 1
ATOM 1920 N N . LEU A 1 239 ? 71.768 -45.295 -120.519 1.00 56.66 239 LEU A N 1
ATOM 1921 C CA . LEU A 1 239 ? 70.620 -45.968 -119.892 1.00 56.66 239 LEU A CA 1
ATOM 1922 C C . LEU A 1 239 ? 69.593 -45.020 -119.249 1.00 56.66 239 LEU A C 1
ATOM 1924 O O . LEU A 1 239 ? 68.448 -45.415 -119.046 1.00 56.66 239 LEU A O 1
ATOM 1928 N N . LEU A 1 240 ? 69.952 -43.763 -118.965 1.00 55.56 240 LEU A N 1
ATOM 1929 C CA . LEU A 1 240 ? 69.032 -42.802 -118.333 1.00 55.56 240 LEU A CA 1
ATOM 1930 C C . LEU A 1 240 ? 68.301 -41.887 -119.326 1.00 55.56 240 LEU A C 1
ATOM 1932 O O . LEU A 1 240 ? 67.255 -41.340 -118.980 1.00 55.56 240 LEU A O 1
ATOM 1936 N N . SER A 1 241 ? 68.777 -41.751 -120.567 1.00 55.34 241 SER A N 1
ATOM 1937 C CA . SER A 1 241 ? 68.105 -40.906 -121.566 1.00 55.34 241 SER A CA 1
ATOM 1938 C C . SER A 1 241 ? 66.834 -41.542 -122.146 1.00 55.34 241 SER A C 1
ATOM 1940 O O . SER A 1 241 ? 65.950 -40.825 -122.610 1.00 55.34 241 SER A O 1
ATOM 1942 N N . GLN A 1 242 ? 66.679 -42.869 -122.068 1.00 57.62 242 GLN A N 1
ATOM 1943 C CA . GLN A 1 242 ? 65.550 -43.559 -122.700 1.00 57.62 242 GLN A CA 1
ATOM 1944 C C . GLN A 1 242 ? 64.229 -43.456 -121.913 1.00 57.62 242 GLN A C 1
ATOM 1946 O O . GLN A 1 242 ? 63.160 -43.533 -122.512 1.00 57.62 242 GLN A O 1
ATOM 1951 N N . HIS A 1 243 ? 64.267 -43.216 -120.597 1.00 55.44 243 HIS A N 1
ATOM 1952 C CA . HIS A 1 243 ? 63.045 -43.066 -119.787 1.00 55.44 243 HIS A CA 1
ATOM 1953 C C . HIS A 1 243 ? 62.436 -41.654 -119.827 1.00 55.44 243 HIS A C 1
ATOM 1955 O O . HIS A 1 243 ? 61.251 -41.493 -119.541 1.00 55.44 243 HIS A O 1
ATOM 1961 N N . ALA A 1 244 ? 63.192 -40.633 -120.242 1.00 57.09 244 ALA A N 1
ATOM 1962 C CA . ALA A 1 244 ? 62.677 -39.265 -120.359 1.00 57.09 244 ALA A CA 1
ATOM 1963 C C . ALA A 1 244 ? 61.748 -39.061 -121.580 1.00 57.09 244 ALA A C 1
ATOM 1965 O O . ALA A 1 244 ? 61.019 -38.074 -121.643 1.00 57.09 244 ALA A O 1
ATOM 1966 N N . GLY A 1 245 ? 61.728 -40.005 -122.531 1.00 56.41 245 GLY A N 1
ATOM 1967 C CA . GLY A 1 245 ? 60.985 -39.888 -123.791 1.00 56.41 245 GLY A CA 1
ATOM 1968 C C . GLY A 1 245 ? 59.470 -40.117 -123.714 1.00 56.41 245 GLY A C 1
ATOM 1969 O O . GLY A 1 245 ? 58.765 -39.716 -124.634 1.00 56.41 245 GLY A O 1
ATOM 1970 N N . ILE A 1 246 ? 58.936 -40.722 -122.647 1.00 57.22 246 ILE A N 1
ATOM 1971 C CA . ILE A 1 246 ? 57.512 -41.119 -122.606 1.00 57.22 246 ILE A CA 1
ATOM 1972 C C . ILE A 1 246 ? 56.631 -40.083 -121.883 1.00 57.22 246 ILE A C 1
ATOM 1974 O O . ILE A 1 246 ? 55.466 -39.920 -122.229 1.00 57.22 246 ILE A O 1
ATOM 1978 N N . GLN A 1 247 ? 57.174 -39.286 -120.955 1.00 55.72 247 GLN A N 1
ATOM 1979 C CA . GLN A 1 247 ? 56.362 -38.325 -120.187 1.00 55.72 247 GLN A CA 1
ATOM 1980 C C . GLN A 1 247 ? 56.121 -36.968 -120.872 1.00 55.72 247 GLN A C 1
ATOM 1982 O O . GLN A 1 247 ? 55.209 -36.235 -120.485 1.00 55.72 247 GLN A O 1
ATOM 1987 N N . GLN A 1 248 ? 56.905 -36.611 -121.891 1.00 57.22 248 GLN A N 1
ATOM 1988 C CA . GLN A 1 248 ? 56.826 -35.276 -122.494 1.00 57.22 248 GLN A CA 1
ATOM 1989 C C . GLN A 1 248 ? 55.796 -35.161 -123.638 1.00 57.22 248 GLN A C 1
ATOM 1991 O O . GLN A 1 248 ? 55.399 -34.051 -123.980 1.00 57.22 248 GLN A O 1
ATOM 1996 N N . GLN A 1 249 ? 55.310 -36.276 -124.204 1.00 58.59 249 GLN A N 1
ATOM 1997 C CA . GLN A 1 249 ? 54.285 -36.245 -125.263 1.00 58.59 249 GLN A CA 1
ATOM 1998 C C . GLN A 1 249 ? 52.845 -36.196 -124.726 1.00 58.59 249 GLN A C 1
ATOM 2000 O O . GLN A 1 249 ? 52.003 -35.520 -125.317 1.00 58.59 249 GLN A O 1
ATOM 2005 N N . GLU A 1 250 ? 52.548 -36.838 -123.592 1.00 60.84 250 GLU A N 1
ATOM 2006 C CA . GLU A 1 250 ? 51.180 -36.861 -123.043 1.00 60.84 250 GLU A CA 1
ATOM 2007 C C . GLU A 1 250 ? 50.731 -35.507 -122.467 1.00 60.84 250 GLU A C 1
ATOM 2009 O O . GLU A 1 250 ? 49.549 -35.164 -122.523 1.00 60.84 250 GLU A O 1
ATOM 2014 N N . THR A 1 251 ? 51.663 -34.692 -121.967 1.00 61.94 251 THR A N 1
ATOM 2015 C CA . THR A 1 251 ? 51.338 -33.385 -121.370 1.00 61.94 251 THR A CA 1
ATOM 2016 C C . THR A 1 251 ? 51.061 -32.300 -122.415 1.00 61.94 251 THR A C 1
ATOM 2018 O O . THR A 1 251 ? 50.192 -31.456 -122.197 1.00 61.94 251 THR A O 1
ATOM 2021 N N . GLY A 1 252 ? 51.714 -32.347 -123.582 1.00 68.31 252 GLY A N 1
ATOM 2022 C CA . GLY A 1 252 ? 51.469 -31.394 -124.673 1.00 68.31 252 GLY A CA 1
ATOM 2023 C C . GLY A 1 252 ? 50.089 -31.550 -125.322 1.00 68.31 252 GLY A C 1
ATOM 2024 O O . GLY A 1 252 ? 49.409 -30.561 -125.591 1.00 68.31 252 GLY A O 1
ATOM 2025 N N . TRP A 1 253 ? 49.632 -32.791 -125.511 1.00 73.19 253 TRP A N 1
ATOM 2026 C CA . TRP A 1 253 ? 48.360 -33.074 -126.187 1.00 73.19 253 TRP A CA 1
ATOM 2027 C C . TRP A 1 253 ? 47.127 -32.629 -125.382 1.00 73.19 253 TRP A C 1
ATOM 2029 O O . TRP A 1 253 ? 46.162 -32.110 -125.949 1.00 73.19 253 TRP A O 1
ATOM 2039 N N . LEU A 1 254 ? 47.155 -32.790 -124.053 1.00 72.81 254 LEU A N 1
ATOM 2040 C CA . LEU A 1 254 ? 46.053 -32.365 -123.180 1.00 72.81 254 LEU A CA 1
ATOM 2041 C C . LEU A 1 254 ? 45.899 -30.837 -123.144 1.00 72.81 254 LEU A C 1
ATOM 2043 O O . LEU A 1 254 ? 44.775 -30.333 -123.150 1.00 72.81 254 LEU A O 1
ATOM 2047 N N . LEU A 1 255 ? 47.016 -30.105 -123.173 1.00 71.44 255 LEU A N 1
ATOM 2048 C CA . LEU A 1 255 ? 47.026 -28.640 -123.214 1.00 71.44 255 LEU A CA 1
ATOM 2049 C C . LEU A 1 255 ? 46.486 -28.088 -124.543 1.00 71.44 255 LEU A C 1
ATOM 2051 O O . LEU A 1 255 ? 45.736 -27.112 -124.539 1.00 71.44 255 LEU A O 1
ATOM 2055 N N . GLU A 1 256 ? 46.787 -28.731 -125.674 1.00 74.94 256 GLU A N 1
ATOM 2056 C CA . GLU A 1 256 ? 46.273 -28.288 -126.977 1.00 74.94 256 GLU A CA 1
ATOM 2057 C C . GLU A 1 256 ? 44.752 -28.499 -127.110 1.00 74.94 256 GLU A C 1
ATOM 2059 O O . GLU A 1 256 ? 44.036 -27.624 -127.607 1.00 74.94 256 GLU A O 1
ATOM 2064 N N . LYS A 1 257 ? 44.218 -29.630 -126.622 1.00 78.06 257 LYS A N 1
ATOM 2065 C CA . LYS A 1 257 ? 42.769 -29.892 -126.677 1.00 78.06 257 LYS A CA 1
ATOM 2066 C C . LYS A 1 257 ? 41.950 -28.980 -125.768 1.00 78.06 257 LYS A C 1
ATOM 2068 O O . LYS A 1 257 ? 40.851 -28.590 -126.163 1.00 78.06 257 LYS A O 1
ATOM 2073 N N . ALA A 1 258 ? 42.470 -28.632 -124.591 1.00 75.75 258 ALA A N 1
ATOM 2074 C CA . ALA A 1 258 ? 41.810 -27.686 -123.696 1.00 75.75 258 ALA A CA 1
ATOM 2075 C C . ALA A 1 258 ? 41.670 -26.303 -124.356 1.00 75.75 258 ALA A C 1
ATOM 2077 O O . ALA A 1 258 ? 40.575 -25.743 -124.382 1.00 75.75 258 ALA A O 1
ATOM 2078 N N . ASN A 1 259 ? 42.733 -25.811 -125.003 1.00 74.94 259 ASN A N 1
ATOM 2079 C CA . ASN A 1 259 ? 42.706 -24.506 -125.664 1.00 74.94 259 ASN A CA 1
ATOM 2080 C C 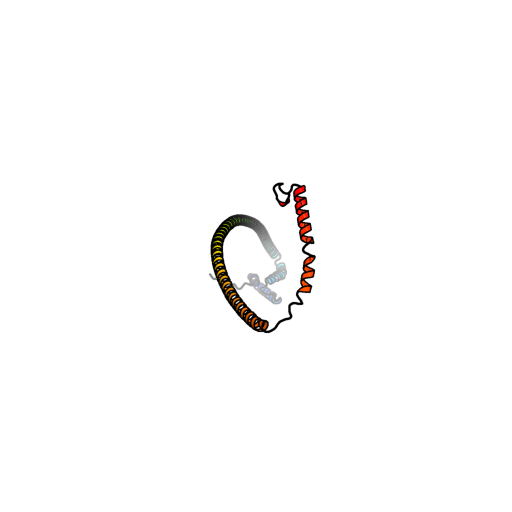. ASN A 1 259 ? 41.738 -24.447 -126.860 1.00 74.94 259 ASN A C 1
ATOM 2082 O O . ASN A 1 259 ? 41.011 -23.465 -126.995 1.00 74.94 259 ASN A O 1
ATOM 2086 N N . ARG A 1 260 ? 41.633 -25.498 -127.692 1.00 74.56 260 ARG A N 1
ATOM 2087 C CA . ARG A 1 260 ? 40.664 -25.500 -128.813 1.00 74.56 260 ARG A CA 1
ATOM 2088 C C . ARG A 1 260 ? 39.202 -25.496 -128.354 1.00 74.56 260 ARG A C 1
ATOM 2090 O O . ARG A 1 260 ? 38.354 -24.922 -129.037 1.00 74.56 260 ARG A O 1
ATOM 2097 N N . ALA A 1 261 ? 38.889 -26.122 -127.218 1.00 77.75 261 ALA A N 1
ATOM 2098 C CA . ALA A 1 261 ? 37.531 -26.115 -126.677 1.00 77.75 261 ALA A CA 1
ATOM 2099 C C . ALA A 1 261 ? 37.114 -24.708 -126.212 1.00 77.75 261 ALA A C 1
ATOM 2101 O O . ALA A 1 261 ? 36.000 -24.272 -126.500 1.00 77.75 261 ALA A O 1
ATOM 2102 N N . GLU A 1 262 ? 38.015 -23.966 -125.564 1.00 79.25 262 GLU A N 1
ATOM 2103 C CA . GLU A 1 262 ? 37.747 -22.596 -125.099 1.00 79.25 262 GLU A CA 1
ATOM 2104 C C . GLU A 1 262 ? 37.444 -21.620 -126.249 1.00 79.25 262 GLU A C 1
ATOM 2106 O O . GLU A 1 262 ? 36.605 -20.727 -126.093 1.00 79.25 262 GLU A O 1
ATOM 2111 N N . CYS A 1 263 ? 38.058 -21.827 -127.419 1.00 79.19 263 CYS A N 1
ATOM 2112 C CA . CYS A 1 263 ? 37.778 -21.055 -128.631 1.00 79.19 263 CYS A CA 1
ATOM 2113 C C . CYS A 1 263 ? 36.393 -21.370 -129.226 1.00 79.19 263 CYS A C 1
ATOM 2115 O O . CYS A 1 263 ? 35.693 -20.463 -129.670 1.00 79.19 263 CYS A O 1
ATOM 2117 N N . PHE A 1 264 ? 35.962 -22.638 -129.212 1.00 78.81 264 PHE A N 1
ATOM 2118 C CA . PHE A 1 264 ? 34.666 -23.044 -129.775 1.00 78.81 264 PHE A CA 1
ATOM 2119 C C . PHE A 1 264 ? 33.474 -22.556 -128.934 1.00 78.81 264 PHE A C 1
ATOM 2121 O O . PHE A 1 264 ? 32.442 -22.181 -129.486 1.00 78.81 264 PHE A O 1
ATOM 2128 N N . TYR A 1 265 ? 33.615 -22.518 -127.604 1.00 80.19 265 TYR A N 1
ATOM 2129 C CA . TYR A 1 265 ? 32.562 -22.048 -126.691 1.00 80.19 265 TYR A CA 1
ATOM 2130 C C . TYR A 1 265 ? 32.531 -20.521 -126.495 1.00 80.19 265 TYR A C 1
ATOM 2132 O O . TYR A 1 265 ? 31.727 -20.028 -125.706 1.00 80.19 265 TYR A O 1
ATOM 2140 N N . GLY A 1 266 ? 33.380 -19.762 -127.199 1.00 69.44 266 GLY A N 1
ATOM 2141 C CA . GLY A 1 266 ? 33.399 -18.296 -127.132 1.00 69.44 266 GLY A CA 1
ATOM 2142 C C . GLY A 1 266 ? 33.907 -17.726 -125.802 1.00 69.44 266 GLY A C 1
ATOM 2143 O O . GLY A 1 266 ? 33.611 -16.577 -125.484 1.00 69.44 266 GLY A O 1
ATOM 2144 N N . ILE A 1 267 ? 34.659 -18.514 -125.020 1.00 80.69 267 ILE A N 1
ATOM 2145 C CA . ILE A 1 267 ? 35.246 -18.075 -123.741 1.00 80.69 267 ILE A CA 1
ATOM 2146 C C . ILE A 1 267 ? 36.439 -17.139 -123.995 1.00 80.69 267 ILE A C 1
ATOM 2148 O O . ILE A 1 267 ? 36.661 -16.196 -123.235 1.00 80.69 267 ILE A O 1
ATOM 2152 N N . LYS A 1 268 ? 37.185 -17.363 -125.085 1.00 76.31 268 LYS A N 1
ATOM 2153 C CA . LYS A 1 268 ? 38.273 -16.488 -125.544 1.00 76.31 268 LYS A CA 1
ATOM 2154 C C . LYS A 1 268 ? 37.848 -15.661 -126.758 1.00 76.31 268 LYS A C 1
ATOM 2156 O O . LYS A 1 268 ? 37.082 -16.110 -127.608 1.00 76.31 268 LYS A O 1
ATOM 2161 N N . SER A 1 269 ? 38.362 -14.433 -126.822 1.00 69.38 269 SER A N 1
ATOM 2162 C CA . SER A 1 269 ? 38.180 -13.520 -127.956 1.00 69.38 269 SER A CA 1
ATOM 2163 C C . SER A 1 269 ? 38.680 -14.157 -129.258 1.00 69.38 269 SER A C 1
ATOM 2165 O O . SER A 1 269 ? 39.763 -14.737 -129.268 1.00 69.38 269 SER A O 1
ATOM 2167 N N . GLN A 1 270 ? 37.970 -13.963 -130.379 1.00 75.69 270 GLN A N 1
ATOM 2168 C CA . GLN A 1 270 ? 38.427 -14.395 -131.716 1.00 75.69 270 GLN A CA 1
ATOM 2169 C C . GLN A 1 270 ? 39.772 -13.775 -132.145 1.00 75.69 270 GLN A C 1
ATOM 2171 O O . GLN A 1 270 ? 40.370 -14.208 -133.124 1.00 75.69 270 GLN A O 1
ATOM 2176 N N . SER A 1 271 ? 40.264 -12.765 -131.425 1.00 76.06 271 SER A N 1
ATOM 2177 C CA . SER A 1 271 ? 41.584 -12.174 -131.652 1.00 76.06 271 SER A CA 1
ATOM 2178 C C . SER A 1 271 ? 42.742 -12.921 -130.970 1.00 76.06 271 SER A C 1
ATOM 2180 O O . SER A 1 271 ? 43.881 -12.480 -131.107 1.00 76.06 271 SER A O 1
ATOM 2182 N N . ASP A 1 272 ? 42.489 -13.984 -130.197 1.00 74.38 272 ASP A N 1
ATOM 2183 C CA . ASP A 1 272 ? 43.545 -14.755 -129.527 1.00 74.38 272 ASP A CA 1
ATOM 2184 C C . ASP A 1 272 ? 44.297 -15.639 -130.548 1.00 74.38 272 ASP A C 1
ATOM 2186 O O . ASP A 1 272 ? 43.657 -16.438 -131.236 1.00 74.38 272 ASP A O 1
ATOM 2190 N N . PRO A 1 273 ? 45.636 -15.536 -130.678 1.00 74.44 273 PRO A N 1
ATOM 2191 C CA . PRO A 1 273 ? 46.419 -16.344 -131.617 1.00 74.44 273 PRO A CA 1
ATOM 2192 C C . PRO A 1 273 ? 46.332 -17.857 -131.365 1.00 74.44 273 PRO A C 1
ATOM 2194 O O . PRO A 1 273 ? 46.680 -18.630 -132.250 1.00 74.44 273 PRO A O 1
ATOM 2197 N N . GLN A 1 274 ? 45.859 -18.304 -130.196 1.00 70.75 274 GLN A N 1
ATOM 2198 C CA . GLN A 1 274 ? 45.593 -19.725 -129.931 1.00 70.75 274 GLN A CA 1
ATOM 2199 C C . GLN A 1 274 ? 44.251 -20.217 -130.507 1.00 70.75 274 GLN A C 1
ATOM 2201 O O . GLN A 1 274 ? 43.991 -21.420 -130.497 1.00 70.75 274 GLN A O 1
ATOM 2206 N N . CYS A 1 275 ? 43.416 -19.297 -131.002 1.00 74.12 275 CYS A N 1
ATOM 2207 C CA . CYS A 1 275 ? 42.131 -19.559 -131.649 1.00 74.12 275 CYS A CA 1
ATOM 2208 C C . CYS A 1 275 ? 42.145 -19.315 -133.173 1.00 74.12 275 CYS A C 1
ATOM 2210 O O . CYS A 1 275 ? 41.080 -19.395 -133.789 1.00 74.12 275 CYS A O 1
ATOM 2212 N N . GLN A 1 276 ? 43.311 -19.000 -133.758 1.00 71.19 276 GLN A N 1
ATOM 2213 C CA . GLN A 1 276 ? 43.517 -18.850 -135.208 1.00 71.19 276 GLN A CA 1
ATOM 2214 C C . GLN A 1 276 ? 43.818 -20.183 -135.898 1.00 71.19 276 GLN A C 1
ATOM 2216 O O . GLN A 1 276 ? 44.492 -21.040 -135.282 1.00 71.19 276 GLN A O 1
#